Protein AF-A0A2T4Z3Z9-F1 (afdb_monomer)

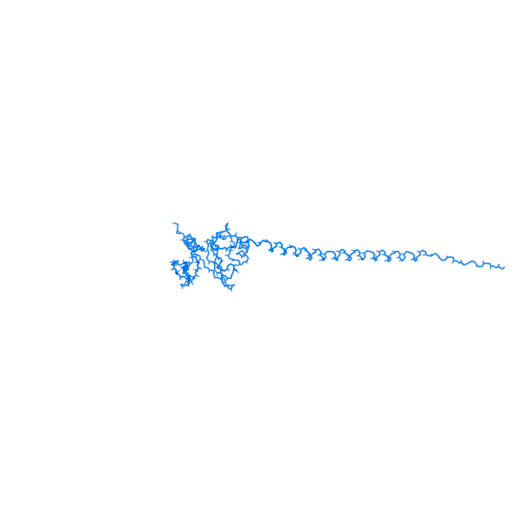Nearest PDB structures (foldseek):
  3q9d-assembly1_B  TM=6.546E-01  e=1.584E-01  Chlamydia pneumoniae
  3q9d-assembly1_A  TM=6.365E-01  e=1.869E-01  Chlamydia pneumoniae
  4tkn-assembly3_C  TM=4.791E-01  e=3.989E-02  Homo sapiens
  7nky-assembly1_O  TM=6.084E-01  e=1.869E-01  Saccharomyces cerevisiae
  8h5z-assembly2_A  TM=6.771E-01  e=9.777E-01  Escherichia coli K-12

Sequence (184 aa):
MENNMPKERSALPWLIGCGGFVLLLCVVSVVLFVMYFSVITDSFSQSFQDFDAMVDEDWGGDWGVLAPNEMSDDALAFVEDEGLVQDGETLLAYYDKYEDRSEVAVLTEQALRYQRQGRITDVPLEKVNKIKHHEREDWGEIVDVILIQYDGGQQMKVEILESEGGVTFHKMLTDAWKEAKGQK

pLDDT: mean 84.17, std 16.47, range [42.06, 98.62]

Structure (mmCIF, N/CA/C/O backbone):
data_AF-A0A2T4Z3Z9-F1
#
_entry.id   AF-A0A2T4Z3Z9-F1
#
loop_
_atom_site.group_PDB
_atom_site.id
_atom_site.type_symbol
_atom_site.label_atom_id
_atom_site.label_alt_id
_atom_site.label_comp_id
_atom_site.label_asym_id
_atom_site.label_entity_id
_atom_site.label_seq_id
_atom_site.pdbx_PDB_ins_code
_atom_site.Cartn_x
_atom_site.Cartn_y
_atom_site.Cartn_z
_atom_site.occupancy
_atom_site.B_iso_or_equiv
_atom_site.auth_seq_id
_atom_site.auth_comp_id
_atom_site.auth_asym_id
_atom_site.auth_atom_id
_atom_site.pdbx_PDB_model_num
ATOM 1 N N . MET A 1 1 ? 27.778 -64.393 -96.660 1.00 45.25 1 MET A N 1
ATOM 2 C CA . MET A 1 1 ? 28.399 -63.661 -95.538 1.00 45.25 1 MET A CA 1
ATOM 3 C C . MET A 1 1 ? 27.305 -62.823 -94.904 1.00 45.25 1 MET A C 1
ATOM 5 O O . MET A 1 1 ? 26.869 -61.859 -95.517 1.00 45.25 1 MET A O 1
ATOM 9 N N . GLU A 1 2 ? 26.767 -63.280 -93.773 1.00 42.06 2 GLU A N 1
ATOM 10 C CA . GLU A 1 2 ? 25.725 -62.577 -93.012 1.00 42.06 2 GLU A CA 1
ATOM 11 C C . GLU A 1 2 ? 26.323 -61.366 -92.289 1.00 42.06 2 GLU A C 1
ATOM 13 O O . GLU A 1 2 ? 27.296 -61.497 -91.547 1.00 42.06 2 GLU A O 1
ATOM 18 N N . ASN A 1 3 ? 25.731 -60.191 -92.504 1.00 48.44 3 ASN A N 1
ATOM 19 C CA . ASN A 1 3 ? 26.030 -58.980 -91.747 1.00 48.44 3 ASN A CA 1
ATOM 20 C C . ASN A 1 3 ? 25.173 -58.964 -90.473 1.00 48.44 3 ASN A C 1
ATOM 22 O O . ASN A 1 3 ? 23.969 -58.723 -90.529 1.00 48.44 3 ASN A O 1
ATOM 26 N N . ASN A 1 4 ? 25.809 -59.192 -89.324 1.00 56.88 4 ASN A N 1
ATOM 27 C CA . ASN A 1 4 ? 25.227 -58.960 -88.005 1.00 56.88 4 ASN A CA 1
ATOM 28 C C . ASN A 1 4 ? 25.253 -57.457 -87.690 1.00 56.88 4 ASN A C 1
ATOM 30 O O . ASN A 1 4 ? 26.310 -56.909 -87.382 1.00 56.88 4 ASN A O 1
ATOM 34 N N . MET A 1 5 ? 24.098 -56.788 -87.738 1.00 50.72 5 MET A N 1
ATOM 35 C CA . MET A 1 5 ? 23.967 -55.439 -87.178 1.00 50.72 5 MET A CA 1
ATOM 36 C C . MET A 1 5 ? 23.796 -55.496 -85.649 1.00 50.72 5 MET A C 1
ATOM 38 O O . MET A 1 5 ? 22.987 -56.289 -85.157 1.00 50.72 5 MET A O 1
ATOM 42 N N . PRO A 1 6 ? 24.508 -54.651 -84.881 1.00 56.97 6 PRO A N 1
ATOM 43 C CA . PRO A 1 6 ? 24.338 -54.564 -83.439 1.00 56.97 6 PRO A CA 1
ATOM 44 C C . PRO A 1 6 ? 23.020 -53.869 -83.075 1.00 56.97 6 PRO A C 1
ATOM 46 O O . PRO A 1 6 ? 22.656 -52.824 -83.606 1.00 56.97 6 PRO A O 1
ATOM 49 N N . LYS A 1 7 ? 22.307 -54.488 -82.134 1.00 60.84 7 LYS A N 1
ATOM 50 C CA . LYS A 1 7 ? 21.007 -54.071 -81.605 1.00 60.84 7 LYS A CA 1
ATOM 51 C C . LYS A 1 7 ? 21.174 -52.809 -80.745 1.00 60.84 7 LYS A C 1
ATOM 53 O O . LYS A 1 7 ? 21.758 -52.883 -79.664 1.00 60.84 7 LYS A O 1
ATOM 58 N N . GLU A 1 8 ? 20.662 -51.674 -81.219 1.00 59.22 8 GLU A N 1
ATOM 59 C CA . GLU A 1 8 ? 20.600 -50.408 -80.476 1.00 59.22 8 GLU A CA 1
ATOM 60 C C . GLU A 1 8 ? 19.837 -50.614 -79.155 1.00 59.22 8 GLU A C 1
ATOM 62 O O . GLU A 1 8 ? 18.663 -50.991 -79.141 1.00 59.22 8 GLU A O 1
ATOM 67 N N . ARG A 1 9 ? 20.514 -50.423 -78.018 1.00 61.66 9 ARG A N 1
ATOM 68 C CA . ARG A 1 9 ? 19.872 -50.443 -76.698 1.00 61.66 9 ARG A CA 1
ATOM 69 C C . ARG A 1 9 ? 19.344 -49.042 -76.403 1.00 61.66 9 ARG A C 1
ATOM 71 O O . ARG A 1 9 ? 20.125 -48.105 -76.278 1.00 61.66 9 ARG A O 1
ATOM 78 N N . SER A 1 10 ? 18.025 -48.909 -76.275 1.00 61.78 10 SER A N 1
ATOM 79 C CA . SER A 1 10 ? 17.357 -47.644 -75.958 1.00 61.78 10 SER A CA 1
ATOM 80 C C . SER A 1 10 ? 17.848 -47.082 -74.616 1.00 61.78 10 SER A C 1
ATOM 82 O O . SER A 1 10 ? 17.641 -47.712 -73.579 1.00 61.78 10 SER A O 1
ATOM 84 N N . ALA A 1 11 ? 18.441 -45.885 -74.624 1.00 59.66 11 ALA A N 1
ATOM 85 C CA . ALA A 1 11 ? 18.929 -45.160 -73.439 1.00 59.66 11 ALA A CA 1
ATOM 86 C C . ALA A 1 11 ? 17.810 -44.594 -72.529 1.00 59.66 11 ALA A C 1
ATOM 88 O O . ALA A 1 11 ? 18.074 -43.963 -71.506 1.00 59.66 11 ALA A O 1
ATOM 89 N N . LEU A 1 12 ? 16.547 -44.847 -72.885 1.00 53.59 12 LEU A N 1
ATOM 90 C CA . LEU A 1 12 ? 15.348 -44.327 -72.231 1.00 53.59 12 LEU A CA 1
ATOM 91 C C . LEU A 1 12 ? 15.220 -44.630 -70.716 1.00 53.59 12 LEU A C 1
ATOM 93 O O . LEU A 1 12 ? 14.811 -43.727 -69.989 1.00 53.59 12 LEU A O 1
ATOM 97 N N . PR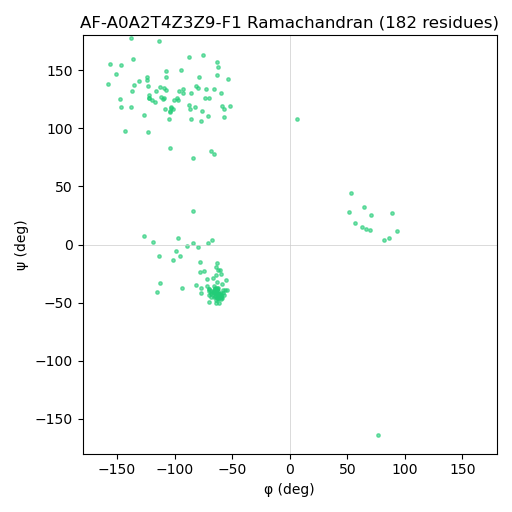O A 1 13 ? 15.586 -45.817 -70.181 1.00 58.31 13 PRO A N 1
ATOM 98 C CA . PRO A 1 13 ? 15.413 -46.089 -68.751 1.00 58.31 13 PRO A CA 1
ATOM 99 C C . PRO A 1 13 ? 16.437 -45.367 -67.856 1.00 58.31 13 PRO A C 1
ATOM 101 O O . PRO A 1 13 ? 16.148 -45.117 -66.690 1.00 58.31 13 PRO A O 1
ATOM 104 N N . TRP A 1 14 ? 17.603 -44.975 -68.385 1.00 54.75 14 TRP A N 1
ATOM 105 C CA . TRP A 1 14 ? 18.621 -44.239 -67.618 1.00 54.75 14 TRP A CA 1
ATOM 106 C C . TRP A 1 14 ? 18.266 -42.756 -67.443 1.00 54.75 14 TRP A C 1
ATOM 108 O O . TRP A 1 14 ? 18.458 -42.199 -66.364 1.00 54.75 14 TRP A O 1
ATOM 118 N N . LEU A 1 15 ? 17.677 -42.129 -68.467 1.00 57.19 15 LEU A N 1
ATOM 119 C CA . LEU A 1 15 ? 17.238 -40.729 -68.405 1.00 57.19 15 LEU A CA 1
ATOM 120 C C . LEU A 1 15 ? 16.089 -40.517 -67.406 1.00 57.19 15 LEU A C 1
ATOM 122 O O . LEU A 1 15 ? 16.067 -39.507 -66.706 1.00 57.19 15 LEU A O 1
ATOM 126 N N . ILE A 1 16 ? 15.176 -41.487 -67.286 1.00 60.59 16 ILE A N 1
ATOM 127 C CA . ILE A 1 16 ? 14.061 -41.436 -66.325 1.00 60.59 16 ILE A CA 1
ATOM 128 C C . ILE A 1 16 ? 14.575 -41.583 -64.882 1.00 60.59 16 ILE A C 1
ATOM 130 O O . ILE A 1 16 ? 14.131 -40.854 -63.995 1.00 60.59 16 ILE A O 1
ATOM 134 N N . GLY A 1 17 ? 15.557 -42.464 -64.649 1.00 61.25 17 GLY A N 1
ATOM 135 C CA . GLY A 1 17 ? 16.184 -42.636 -63.334 1.00 61.25 17 GLY A CA 1
ATOM 136 C C . GLY A 1 17 ? 16.956 -41.396 -62.867 1.00 61.25 17 GLY A C 1
ATOM 137 O O . GLY A 1 17 ? 16.789 -40.957 -61.729 1.00 61.25 17 GLY A O 1
ATOM 138 N N . CYS A 1 18 ? 17.744 -40.780 -63.754 1.00 64.00 18 CYS A N 1
ATOM 139 C CA . CYS A 1 18 ? 18.470 -39.547 -63.435 1.00 64.00 18 CYS A CA 1
ATOM 140 C C . CYS A 1 18 ? 17.532 -38.346 -63.237 1.00 64.00 18 CYS A C 1
ATOM 142 O O . CYS A 1 18 ? 17.740 -37.565 -62.311 1.00 64.00 18 CYS A O 1
ATOM 144 N N . GLY A 1 19 ? 16.480 -38.216 -64.054 1.00 67.75 19 GLY A N 1
ATOM 145 C CA . GLY A 1 19 ? 15.498 -37.135 -63.918 1.00 67.75 19 GLY A CA 1
ATOM 146 C C . GLY A 1 19 ? 14.728 -37.190 -62.596 1.00 67.75 19 GLY A C 1
ATOM 147 O O . GLY A 1 19 ? 14.570 -36.165 -61.934 1.00 67.75 19 GLY A O 1
ATOM 148 N N . GLY A 1 20 ? 14.318 -38.389 -62.166 1.00 72.19 20 GLY A N 1
ATOM 149 C CA . GLY A 1 20 ? 13.643 -38.579 -60.878 1.00 72.19 20 GLY A CA 1
ATOM 150 C C . GLY A 1 20 ? 14.530 -38.241 -59.676 1.00 72.19 20 GLY A C 1
ATOM 151 O O . GLY A 1 20 ? 14.066 -37.617 -58.724 1.00 72.19 20 GLY A O 1
ATOM 152 N N . PHE A 1 21 ? 15.819 -38.588 -59.735 1.00 74.00 21 PHE A N 1
ATOM 153 C CA . PHE A 1 21 ? 16.766 -38.308 -58.653 1.00 74.00 21 PHE A CA 1
ATOM 154 C C . PHE A 1 21 ? 17.061 -36.808 -58.494 1.00 74.00 21 PHE A C 1
ATOM 156 O O . PHE A 1 21 ? 17.079 -36.299 -57.375 1.00 74.00 21 PHE A O 1
ATOM 163 N N . VAL A 1 22 ? 17.228 -36.078 -59.601 1.00 78.00 22 VAL A N 1
ATOM 164 C CA . VAL A 1 22 ? 17.438 -34.619 -59.566 1.00 78.00 22 VAL A CA 1
ATOM 165 C C . VAL A 1 22 ? 16.208 -33.903 -59.008 1.00 78.00 22 VAL A C 1
ATOM 167 O O . VAL A 1 22 ? 16.341 -33.014 -58.169 1.00 78.00 22 VAL A O 1
ATOM 170 N N . LEU A 1 23 ? 15.007 -34.325 -59.410 1.00 77.12 23 LEU A N 1
ATOM 171 C CA . LEU A 1 23 ? 13.764 -33.725 -58.929 1.00 77.12 23 LEU A CA 1
ATOM 172 C C . LEU A 1 23 ? 13.562 -33.964 -57.424 1.00 77.12 23 LEU A C 1
ATOM 174 O O . LEU A 1 23 ? 13.167 -33.045 -56.707 1.00 77.12 23 LEU A O 1
ATOM 178 N N . LEU A 1 24 ? 13.915 -35.154 -56.926 1.00 79.56 24 LEU A N 1
ATOM 179 C CA . LEU A 1 24 ? 13.894 -35.464 -55.495 1.00 79.56 24 LEU A CA 1
ATOM 180 C C . LEU A 1 24 ? 14.851 -34.558 -54.701 1.00 79.56 24 LEU A C 1
ATOM 182 O O . LEU A 1 24 ? 14.465 -34.019 -53.666 1.00 79.56 24 LEU A O 1
ATOM 186 N N . LEU A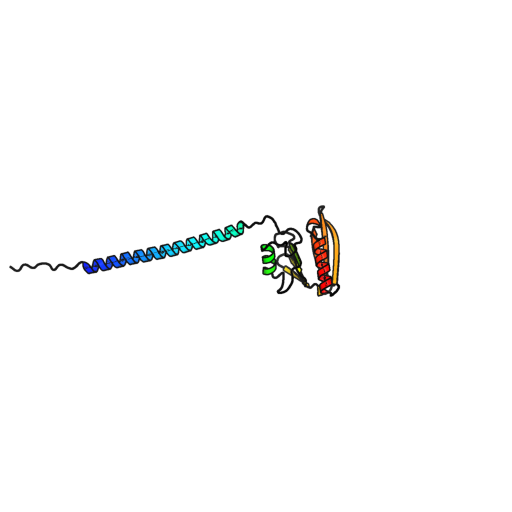 1 25 ? 16.073 -34.340 -55.198 1.00 81.19 25 LEU A N 1
ATOM 187 C CA . LEU A 1 25 ? 17.047 -33.456 -54.548 1.00 81.19 25 LEU A CA 1
ATOM 188 C C . LEU A 1 25 ? 16.577 -31.996 -54.506 1.00 81.19 25 LEU A C 1
ATOM 190 O O . LEU A 1 25 ? 16.746 -31.334 -53.482 1.00 81.19 25 LEU A O 1
ATOM 194 N N . CYS A 1 26 ? 15.939 -31.503 -55.572 1.00 81.44 26 CYS A N 1
ATOM 195 C CA . CYS A 1 26 ? 15.354 -30.162 -55.581 1.00 81.44 26 CYS A CA 1
ATOM 196 C C . CYS A 1 26 ? 14.245 -30.015 -54.531 1.00 81.44 26 CYS A C 1
ATOM 198 O O . CYS A 1 26 ? 14.232 -29.029 -53.798 1.00 81.44 26 CYS A O 1
ATOM 200 N N . VAL A 1 27 ? 13.350 -31.002 -54.413 1.00 84.88 27 VAL A N 1
ATOM 201 C CA . VAL A 1 27 ? 12.269 -30.975 -53.413 1.00 84.88 27 VAL A CA 1
ATOM 202 C C . VAL A 1 27 ? 12.837 -30.980 -51.994 1.00 84.88 27 VAL A C 1
ATOM 204 O O . VAL A 1 27 ? 12.435 -30.154 -51.178 1.00 84.88 27 VAL A O 1
ATOM 207 N N . VAL A 1 28 ? 13.817 -31.842 -51.706 1.00 87.00 28 VAL A N 1
ATOM 208 C CA . VAL A 1 28 ? 14.469 -31.888 -50.386 1.00 87.00 28 VAL A CA 1
ATOM 209 C C . VAL A 1 28 ? 15.153 -30.558 -50.062 1.00 87.00 28 VAL A C 1
ATOM 211 O O . VAL A 1 28 ? 15.005 -30.053 -48.953 1.00 87.00 28 VAL A O 1
ATOM 214 N N . SER A 1 29 ? 15.843 -29.946 -51.029 1.00 82.19 29 SER A N 1
ATOM 215 C CA . SER A 1 29 ? 16.496 -28.648 -50.829 1.00 82.19 29 SER A CA 1
ATOM 216 C C . SER A 1 29 ? 15.500 -27.527 -50.523 1.00 82.19 29 SER A C 1
ATOM 218 O O . SER A 1 29 ? 15.790 -26.683 -49.679 1.00 82.19 29 SER A O 1
ATOM 220 N N . VAL A 1 30 ? 14.338 -27.505 -51.183 1.00 83.44 30 VAL A N 1
ATOM 221 C CA . VAL A 1 30 ? 13.291 -26.504 -50.920 1.00 83.44 30 VAL A CA 1
ATOM 222 C C . VAL A 1 30 ? 12.682 -26.714 -49.536 1.00 83.44 30 VAL A C 1
ATOM 224 O O . VAL A 1 30 ? 12.511 -25.748 -48.800 1.00 83.44 30 VAL A O 1
ATOM 227 N N . VAL A 1 31 ? 12.411 -27.962 -49.143 1.00 82.69 31 VAL A N 1
ATOM 228 C CA . VAL A 1 31 ? 11.876 -28.276 -47.808 1.00 82.69 31 VAL A CA 1
ATOM 229 C C . VAL A 1 31 ? 12.854 -27.856 -46.711 1.00 82.69 31 VAL A C 1
ATOM 231 O O . VAL A 1 31 ? 12.447 -27.206 -45.751 1.00 82.69 31 VAL A O 1
ATOM 234 N N . LEU A 1 32 ? 14.146 -28.159 -46.870 1.00 79.19 32 LEU A N 1
ATOM 235 C CA . LEU A 1 32 ? 15.178 -27.737 -45.921 1.00 79.19 32 LEU A CA 1
ATOM 236 C C . LEU A 1 32 ? 15.312 -26.214 -45.857 1.00 79.19 32 LEU A C 1
ATOM 238 O O . LEU A 1 32 ? 15.477 -25.668 -44.770 1.00 79.19 32 LEU A O 1
ATOM 242 N N . PHE A 1 33 ? 15.202 -25.525 -46.995 1.00 79.31 33 PHE A N 1
ATOM 243 C CA . PHE A 1 33 ? 15.227 -24.066 -47.037 1.00 79.31 33 PHE A CA 1
ATOM 244 C C . PHE A 1 33 ? 14.027 -23.453 -46.306 1.00 79.31 33 PHE A C 1
ATOM 246 O O . PHE A 1 33 ? 14.216 -22.539 -45.513 1.00 79.31 33 PHE A O 1
ATOM 253 N N . VAL A 1 34 ? 12.815 -23.983 -46.508 1.00 77.25 34 VAL A N 1
ATOM 254 C CA . VAL A 1 34 ? 11.608 -23.524 -45.800 1.00 77.25 34 VAL A CA 1
ATOM 255 C C . VAL A 1 34 ? 11.738 -23.755 -44.295 1.00 77.25 34 VAL A C 1
ATOM 257 O O . VAL A 1 34 ? 11.497 -22.831 -43.528 1.00 77.25 34 VAL A O 1
ATOM 260 N N . MET A 1 35 ? 12.187 -24.940 -43.864 1.00 75.25 35 MET A N 1
ATOM 261 C CA . MET A 1 35 ? 12.397 -25.227 -42.439 1.00 75.25 35 MET A CA 1
ATOM 262 C C . MET A 1 35 ? 13.459 -24.315 -41.814 1.00 75.25 35 MET A C 1
ATOM 264 O O . MET A 1 35 ? 13.259 -23.801 -40.719 1.00 75.25 35 MET A O 1
ATOM 268 N N . TYR A 1 36 ? 14.573 -24.083 -42.513 1.00 75.44 36 TYR A N 1
ATOM 269 C CA . TYR A 1 36 ? 15.624 -23.177 -42.051 1.00 75.44 36 TYR A CA 1
ATOM 270 C C . TYR A 1 36 ? 15.124 -21.731 -41.946 1.00 75.44 36 TYR A C 1
ATOM 272 O O . TYR A 1 36 ? 15.420 -21.046 -40.969 1.00 75.44 36 TYR A O 1
ATOM 280 N N . PHE A 1 37 ? 14.327 -21.283 -42.919 1.00 69.12 37 PHE A N 1
ATOM 281 C CA . PHE A 1 37 ? 13.749 -19.945 -42.908 1.00 69.12 37 PHE A CA 1
ATOM 2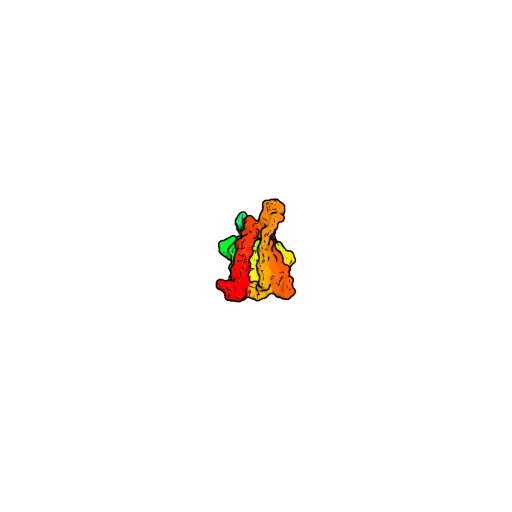82 C C . PHE A 1 37 ? 12.747 -19.773 -41.760 1.00 69.12 37 PHE A C 1
ATOM 284 O O . PHE A 1 37 ? 12.811 -18.756 -41.080 1.00 69.12 37 PHE A O 1
ATOM 291 N N . SER A 1 38 ? 11.907 -20.778 -41.478 1.00 65.44 38 SER A N 1
ATOM 292 C CA . SER A 1 38 ? 10.998 -20.768 -40.321 1.00 65.44 38 SER A CA 1
ATOM 293 C C . SER A 1 38 ? 11.743 -20.644 -38.988 1.00 65.44 38 SER A C 1
ATOM 295 O O . SER A 1 38 ? 11.391 -19.808 -38.167 1.00 65.44 38 SER A O 1
ATOM 297 N N . VAL A 1 39 ? 12.833 -21.395 -38.791 1.00 68.38 39 VAL A N 1
ATOM 298 C CA . VAL A 1 39 ? 13.632 -21.314 -37.551 1.00 68.38 39 VAL A CA 1
ATOM 299 C C . VAL A 1 39 ? 14.251 -19.923 -37.356 1.00 68.38 39 VAL A C 1
ATOM 301 O O . VAL A 1 39 ? 14.309 -19.416 -36.234 1.00 68.38 39 VAL A O 1
ATOM 304 N N . ILE A 1 40 ? 14.699 -19.281 -38.441 1.00 65.69 40 ILE A N 1
ATOM 305 C CA . ILE A 1 40 ? 15.241 -17.916 -38.383 1.00 65.69 40 ILE A CA 1
ATOM 306 C C . ILE A 1 40 ? 14.138 -16.898 -38.096 1.00 65.69 40 ILE A C 1
ATOM 308 O O . ILE A 1 40 ? 14.353 -16.006 -37.278 1.00 65.69 40 ILE A O 1
ATOM 312 N N . THR A 1 41 ? 12.973 -17.012 -38.741 1.00 62.62 41 THR A N 1
ATOM 313 C CA . THR A 1 41 ? 11.862 -16.082 -38.496 1.00 62.62 41 THR A CA 1
ATOM 314 C C . THR A 1 41 ? 11.333 -16.198 -37.076 1.00 62.62 41 THR A C 1
ATOM 316 O O . THR A 1 41 ? 11.046 -15.171 -36.470 1.00 62.62 41 THR A O 1
ATOM 319 N N . ASP A 1 42 ? 11.286 -17.409 -36.517 1.00 59.25 42 ASP A N 1
ATOM 320 C CA . ASP A 1 42 ? 10.847 -17.626 -35.138 1.00 59.25 42 ASP A CA 1
ATOM 321 C C . ASP A 1 42 ? 11.833 -16.977 -34.152 1.00 59.25 42 ASP A C 1
ATOM 323 O O . ASP A 1 42 ? 11.423 -16.212 -33.280 1.00 59.25 42 ASP A O 1
ATOM 327 N N . SER A 1 43 ? 13.141 -17.170 -34.367 1.00 59.88 43 SER A N 1
ATOM 328 C CA . SER A 1 43 ? 14.195 -16.559 -33.537 1.00 59.88 43 SER A CA 1
ATOM 329 C C . SER A 1 43 ? 14.198 -15.027 -33.626 1.00 59.88 43 SER A C 1
ATOM 331 O O . SER A 1 43 ? 14.386 -14.345 -32.624 1.00 59.88 43 SER A O 1
ATOM 333 N N . PHE A 1 44 ? 13.968 -14.472 -34.819 1.00 56.72 44 PHE A N 1
ATOM 334 C CA . PHE A 1 44 ? 13.909 -13.025 -35.032 1.00 56.72 44 PHE A CA 1
ATOM 335 C C . PHE A 1 44 ? 12.632 -12.414 -34.440 1.00 56.72 44 PHE A C 1
ATOM 337 O O . PHE A 1 44 ? 12.680 -11.315 -33.900 1.00 56.72 44 PHE A O 1
ATOM 344 N N . SER A 1 45 ? 11.506 -13.133 -34.496 1.00 57.94 45 SER A N 1
ATOM 345 C CA . SER A 1 45 ? 10.244 -12.684 -33.899 1.00 57.94 45 SER A CA 1
ATOM 346 C C . SER A 1 45 ? 10.318 -12.597 -32.373 1.00 57.94 45 SER A C 1
ATOM 348 O O . SER A 1 45 ? 9.882 -11.593 -31.819 1.00 57.94 45 SER A O 1
ATOM 350 N N . GLN A 1 46 ? 10.956 -13.569 -31.708 1.00 59.06 46 GLN A N 1
ATOM 351 C CA . GLN A 1 46 ? 11.204 -13.512 -30.263 1.00 59.06 46 GLN A CA 1
ATOM 352 C C . GLN A 1 46 ? 12.093 -12.324 -29.886 1.00 59.06 46 GLN A C 1
ATOM 354 O O . GLN A 1 46 ? 11.749 -11.571 -28.988 1.00 59.06 46 GLN A O 1
ATOM 359 N N . SER A 1 47 ? 13.174 -12.073 -30.634 1.00 57.28 47 SER A N 1
ATOM 360 C CA . SER A 1 47 ? 14.044 -10.915 -30.371 1.00 57.28 47 SER A CA 1
ATOM 361 C C . SER A 1 47 ? 13.348 -9.561 -30.558 1.00 57.28 47 SER A C 1
ATOM 363 O O . SER A 1 47 ? 13.772 -8.581 -29.956 1.00 57.28 47 SER A O 1
ATOM 365 N N . PHE A 1 48 ? 12.307 -9.483 -31.394 1.00 58.38 48 PHE A N 1
ATOM 366 C CA . PHE A 1 48 ? 11.497 -8.270 -31.548 1.00 58.38 48 PHE A CA 1
ATOM 367 C C . PHE A 1 48 ? 10.440 -8.122 -30.451 1.00 58.38 48 PHE A C 1
ATOM 369 O O . PHE A 1 48 ? 10.198 -7.003 -30.019 1.00 58.38 48 PHE A O 1
ATOM 376 N N . GLN A 1 49 ? 9.857 -9.223 -29.968 1.00 59.06 49 GLN A N 1
ATOM 377 C CA . GLN A 1 49 ? 8.967 -9.199 -28.801 1.00 59.06 49 GLN A CA 1
ATOM 378 C C . GLN A 1 49 ? 9.721 -8.791 -27.529 1.00 59.06 49 GLN A C 1
ATOM 380 O O . GLN A 1 49 ? 9.233 -7.953 -26.780 1.00 59.06 49 GLN A O 1
ATOM 385 N N . ASP A 1 50 ? 10.941 -9.300 -27.341 1.00 57.78 50 ASP A N 1
ATOM 386 C CA . ASP A 1 50 ? 11.813 -8.903 -26.229 1.00 57.78 50 ASP A CA 1
ATOM 387 C C . ASP A 1 50 ? 12.279 -7.439 -26.351 1.00 57.78 50 ASP A C 1
ATOM 389 O O . ASP A 1 50 ? 12.536 -6.788 -25.343 1.00 57.78 50 ASP A O 1
ATOM 393 N N . PHE A 1 51 ? 12.392 -6.906 -27.576 1.00 56.50 51 PHE A N 1
ATOM 394 C CA . PHE A 1 51 ? 12.752 -5.505 -27.812 1.00 56.50 51 PHE A CA 1
ATOM 395 C C . PHE A 1 51 ? 11.581 -4.548 -27.559 1.00 56.50 51 PHE A C 1
ATOM 397 O O . PHE A 1 51 ? 11.801 -3.517 -26.936 1.00 56.50 51 PHE A O 1
ATOM 404 N N . ASP A 1 52 ? 10.355 -4.883 -27.979 1.00 52.38 52 ASP A N 1
ATOM 405 C CA . ASP A 1 52 ? 9.161 -4.079 -27.653 1.00 52.38 52 ASP A CA 1
ATOM 406 C C . ASP A 1 52 ? 8.924 -4.041 -26.132 1.00 52.38 52 ASP A C 1
ATOM 408 O O . ASP A 1 52 ? 8.698 -2.967 -25.584 1.00 52.38 52 ASP A O 1
ATOM 412 N N . ALA A 1 53 ? 9.119 -5.163 -25.426 1.00 55.88 53 ALA A N 1
ATOM 413 C CA . ALA A 1 53 ? 9.061 -5.208 -23.959 1.00 55.88 53 ALA A CA 1
ATOM 414 C C . ALA A 1 53 ? 10.160 -4.378 -23.262 1.00 55.88 53 ALA A C 1
ATOM 416 O O . ALA A 1 53 ? 10.041 -4.054 -22.086 1.00 55.88 53 ALA A O 1
ATOM 417 N N . MET A 1 54 ? 11.242 -4.039 -23.970 1.00 54.53 54 MET A N 1
ATOM 418 C CA . MET A 1 54 ? 12.356 -3.239 -23.448 1.00 54.53 54 MET A CA 1
ATOM 419 C C . MET A 1 54 ? 12.214 -1.741 -23.777 1.00 54.53 54 MET A C 1
ATOM 421 O O . MET A 1 54 ? 12.990 -0.929 -23.279 1.00 54.53 54 MET A O 1
ATOM 425 N N . VAL A 1 55 ? 11.262 -1.363 -24.640 1.00 54.06 55 VAL A N 1
ATOM 426 C CA . VAL A 1 55 ? 11.027 0.028 -25.071 1.00 54.06 55 VAL A CA 1
ATOM 427 C C . VAL A 1 55 ? 9.828 0.668 -24.353 1.00 54.06 55 VAL A C 1
ATOM 429 O O . VAL A 1 55 ? 9.738 1.894 -24.335 1.00 54.06 55 VAL A O 1
ATOM 432 N N . ASP A 1 56 ? 8.999 -0.123 -23.668 1.00 49.78 56 ASP A N 1
ATOM 433 C CA . ASP A 1 56 ? 7.949 0.338 -22.742 1.00 49.78 56 ASP A CA 1
ATOM 434 C C . ASP A 1 56 ? 8.478 0.630 -21.318 1.00 49.78 56 ASP A C 1
ATOM 436 O O . ASP A 1 56 ? 7.738 0.556 -20.342 1.00 49.78 56 ASP A O 1
ATOM 440 N N . GLU A 1 57 ? 9.754 1.014 -21.166 1.00 53.12 57 GLU A N 1
ATOM 441 C CA . GLU A 1 57 ? 10.207 1.700 -19.944 1.00 53.12 57 GLU A CA 1
ATOM 442 C C . GLU A 1 57 ? 9.561 3.096 -19.911 1.00 53.12 57 GLU A C 1
ATOM 444 O O . GLU A 1 57 ? 10.147 4.114 -20.301 1.00 53.12 57 GLU A O 1
ATOM 449 N N . ASP A 1 58 ? 8.299 3.126 -19.482 1.00 52.16 58 ASP A N 1
ATOM 450 C CA . ASP A 1 58 ? 7.633 4.318 -18.999 1.00 52.16 58 ASP A CA 1
ATOM 451 C C . ASP A 1 58 ? 8.472 4.847 -17.832 1.00 52.16 58 ASP A C 1
ATOM 453 O O . ASP A 1 58 ? 8.569 4.248 -16.764 1.00 52.16 58 ASP A O 1
ATOM 457 N N . TRP A 1 59 ? 9.146 5.976 -18.044 1.00 45.66 59 TRP A N 1
ATOM 458 C CA . TRP A 1 59 ? 9.939 6.644 -17.006 1.00 45.66 59 TRP A CA 1
ATOM 459 C C . TRP A 1 59 ? 9.054 7.219 -15.880 1.00 45.66 59 TRP A C 1
ATOM 461 O O . TRP A 1 59 ? 9.561 7.904 -14.989 1.00 45.66 59 TRP A O 1
ATOM 471 N N . GLY A 1 60 ? 7.739 6.979 -15.923 1.00 48.91 60 GLY A N 1
ATOM 472 C CA . GLY A 1 60 ? 6.814 7.132 -14.810 1.00 48.91 60 GLY A CA 1
ATOM 473 C C . GLY A 1 60 ? 6.812 5.885 -13.933 1.00 48.91 60 GLY A C 1
ATOM 474 O O . GLY A 1 60 ? 5.872 5.104 -13.984 1.00 48.91 60 GLY A O 1
ATOM 475 N N . GLY A 1 61 ? 7.863 5.702 -13.130 1.00 62.09 61 GLY A N 1
ATOM 476 C CA . GLY A 1 61 ? 7.846 4.684 -12.080 1.00 62.09 61 GLY A CA 1
ATOM 477 C C . GLY A 1 61 ? 6.622 4.867 -11.179 1.00 62.09 61 GLY A C 1
ATOM 478 O O . GLY A 1 61 ? 6.224 6.002 -10.895 1.00 62.09 61 GLY A O 1
ATOM 479 N N . ASP A 1 62 ? 6.031 3.754 -10.748 1.00 75.31 62 ASP A N 1
ATOM 480 C CA . ASP A 1 62 ? 4.925 3.717 -9.791 1.00 75.31 62 ASP A CA 1
ATOM 481 C C . ASP A 1 62 ? 5.411 4.219 -8.418 1.00 75.31 62 ASP A C 1
ATOM 483 O O . ASP A 1 62 ? 5.714 3.437 -7.517 1.00 75.31 62 ASP A O 1
ATOM 487 N N . TRP A 1 63 ? 5.545 5.540 -8.276 1.00 82.38 63 TRP A N 1
ATOM 488 C CA . TRP A 1 63 ? 6.096 6.169 -7.080 1.00 82.38 63 TRP A CA 1
ATOM 489 C C . TRP A 1 63 ? 5.003 6.633 -6.120 1.00 82.38 63 TRP A C 1
ATOM 491 O O . TRP A 1 63 ? 4.062 7.340 -6.492 1.00 82.38 63 TRP A O 1
ATOM 501 N N . GLY A 1 64 ? 5.183 6.287 -4.847 1.00 93.19 64 GLY A N 1
ATOM 502 C CA . GLY A 1 64 ? 4.266 6.637 -3.774 1.00 93.19 64 GLY A CA 1
ATOM 503 C C . GLY A 1 64 ? 3.000 5.783 -3.747 1.00 93.19 64 GLY A C 1
ATOM 504 O O . GLY A 1 64 ? 2.934 4.674 -4.275 1.00 93.19 64 GLY A O 1
ATOM 505 N N . VAL A 1 65 ? 2.001 6.270 -3.020 1.00 97.12 65 VAL A N 1
ATOM 506 C CA . VAL A 1 65 ? 0.715 5.594 -2.839 1.00 97.12 65 VAL A CA 1
ATOM 507 C C . VAL A 1 65 ? -0.181 5.882 -4.038 1.00 97.12 65 VAL A C 1
ATOM 509 O O . VAL A 1 65 ? -0.573 7.028 -4.249 1.00 97.12 65 VAL A O 1
ATOM 512 N N . LEU A 1 66 ? -0.557 4.830 -4.762 1.00 96.88 66 LEU A N 1
ATOM 513 C CA . LEU A 1 66 ? -1.326 4.904 -6.001 1.00 96.88 66 LEU A CA 1
ATOM 514 C C . LEU A 1 66 ? -2.718 4.301 -5.827 1.00 96.88 66 LEU A C 1
ATOM 516 O O . LEU A 1 66 ? -2.882 3.214 -5.266 1.00 96.88 66 LEU A O 1
ATOM 520 N N . ALA A 1 67 ? -3.733 4.994 -6.336 1.00 95.75 67 ALA A N 1
ATOM 521 C CA . ALA A 1 67 ? -5.048 4.415 -6.579 1.00 95.75 67 ALA A CA 1
ATOM 522 C C . ALA A 1 67 ? -5.022 3.517 -7.837 1.00 95.75 67 ALA A C 1
ATOM 524 O O . ALA A 1 67 ? -4.141 3.669 -8.682 1.00 95.75 67 ALA A O 1
ATOM 525 N N . PRO A 1 68 ? -6.015 2.629 -8.047 1.00 93.62 68 PRO A N 1
ATOM 526 C CA . PRO A 1 68 ? -6.033 1.735 -9.212 1.00 93.62 68 PRO A CA 1
ATOM 527 C C . PRO A 1 68 ? -5.930 2.444 -10.569 1.00 93.62 68 PRO A C 1
ATOM 529 O O . PRO A 1 68 ? -5.417 1.881 -11.523 1.00 93.62 68 PRO A O 1
ATOM 532 N N . ASN A 1 69 ? -6.432 3.677 -10.674 1.00 94.00 69 ASN A N 1
ATOM 533 C CA . ASN A 1 69 ? -6.371 4.477 -11.901 1.00 94.00 69 ASN A CA 1
ATOM 534 C C . ASN A 1 69 ? -5.048 5.247 -12.081 1.00 94.00 69 ASN A C 1
ATOM 536 O O . ASN A 1 69 ? -4.948 6.044 -13.013 1.00 94.00 69 ASN A O 1
ATOM 540 N N . GLU A 1 70 ? -4.112 5.100 -11.146 1.00 93.50 70 GLU A N 1
ATOM 541 C CA . GLU A 1 70 ? -2.786 5.729 -11.141 1.00 93.50 70 GLU A CA 1
ATOM 542 C C . GLU A 1 70 ? -1.664 4.692 -11.284 1.00 93.50 70 GLU A C 1
ATOM 544 O O . GLU A 1 70 ? -0.521 5.080 -11.480 1.00 93.50 70 GLU A O 1
ATOM 549 N N . MET A 1 71 ? -1.987 3.399 -11.189 1.00 92.94 71 MET A N 1
ATOM 550 C CA . MET A 1 71 ? -1.034 2.305 -11.355 1.00 92.94 71 MET A CA 1
ATOM 551 C C . MET A 1 71 ? -0.744 2.038 -12.829 1.00 92.94 71 MET A C 1
ATOM 553 O O . MET A 1 71 ? -1.657 2.079 -13.660 1.00 92.94 71 MET A O 1
ATOM 557 N N . SER A 1 72 ? 0.505 1.688 -13.127 1.00 92.00 72 SER A N 1
ATOM 558 C CA . SER A 1 72 ? 0.882 1.102 -14.412 1.00 92.00 72 SER A CA 1
ATOM 559 C C . SER A 1 72 ? 0.203 -0.256 -14.651 1.00 92.00 72 SER A C 1
ATOM 561 O O . SER A 1 72 ? -0.171 -0.971 -13.711 1.00 92.00 72 SER A O 1
ATOM 563 N N . ASP A 1 73 ? 0.090 -0.647 -15.924 1.00 91.06 73 ASP A N 1
ATOM 564 C CA . ASP A 1 73 ? -0.400 -1.977 -16.309 1.00 91.06 73 ASP A CA 1
ATOM 565 C C . ASP A 1 73 ? 0.480 -3.090 -15.706 1.00 91.06 73 ASP A C 1
ATOM 567 O O . ASP A 1 73 ? -0.028 -4.129 -15.281 1.00 91.06 73 ASP A O 1
ATOM 571 N N . ASP A 1 74 ? 1.788 -2.847 -15.580 1.00 91.06 74 ASP A N 1
ATOM 572 C CA . ASP A 1 74 ? 2.744 -3.789 -15.001 1.00 91.06 74 ASP A CA 1
ATOM 573 C C . ASP A 1 74 ? 2.564 -3.971 -13.486 1.00 91.06 74 ASP A C 1
ATOM 575 O O . ASP A 1 74 ? 2.720 -5.084 -12.971 1.00 91.06 74 ASP A O 1
ATOM 579 N N . ALA A 1 75 ? 2.246 -2.904 -12.746 1.00 92.50 75 ALA A N 1
ATOM 580 C CA . ALA A 1 75 ? 1.930 -3.009 -11.322 1.00 92.50 75 ALA A CA 1
ATOM 581 C C . ALA A 1 75 ? 0.587 -3.703 -11.091 1.00 92.50 75 ALA A C 1
ATOM 583 O O . ALA A 1 75 ? 0.474 -4.509 -10.163 1.00 92.50 75 ALA A O 1
ATOM 584 N N . LEU A 1 76 ? -0.412 -3.437 -11.937 1.00 92.25 76 LEU A N 1
ATOM 585 C CA . LEU A 1 76 ? -1.687 -4.154 -11.898 1.00 92.25 76 LEU A CA 1
ATOM 586 C C . LEU A 1 76 ? -1.479 -5.650 -12.156 1.00 92.25 76 LEU A C 1
ATOM 588 O O . LEU A 1 76 ? -1.901 -6.464 -11.334 1.00 92.25 76 LEU A O 1
ATOM 592 N N . ALA A 1 77 ? -0.752 -6.007 -13.219 1.00 91.75 77 ALA A N 1
ATOM 593 C CA . ALA A 1 77 ? -0.424 -7.395 -13.539 1.00 91.75 77 ALA A CA 1
ATOM 594 C C . ALA A 1 77 ? 0.318 -8.085 -12.387 1.00 91.75 77 ALA A C 1
ATOM 596 O O . ALA A 1 77 ? -0.036 -9.193 -11.997 1.00 91.75 77 ALA A O 1
ATOM 597 N N . PHE A 1 78 ? 1.289 -7.409 -11.768 1.00 93.19 78 PHE A N 1
ATOM 598 C CA . PHE A 1 78 ? 1.987 -7.936 -10.596 1.00 93.19 78 PHE A CA 1
ATOM 599 C C . PHE A 1 78 ? 1.049 -8.212 -9.410 1.00 93.19 78 PHE A C 1
ATOM 601 O O . PHE A 1 78 ? 1.151 -9.258 -8.768 1.00 93.19 78 PHE A O 1
ATOM 608 N N . VAL A 1 79 ? 0.143 -7.280 -9.097 1.00 93.69 79 VAL A N 1
ATOM 609 C CA . VAL A 1 79 ? -0.815 -7.434 -7.992 1.00 93.69 79 VAL A CA 1
ATOM 610 C C . VAL A 1 79 ? -1.757 -8.617 -8.231 1.00 93.69 79 VAL A C 1
ATOM 612 O O . VAL A 1 79 ? -2.087 -9.335 -7.281 1.00 93.69 79 VAL A O 1
ATOM 615 N N . GLU A 1 80 ? -2.164 -8.836 -9.479 1.00 91.56 80 GLU A N 1
ATOM 616 C CA . GLU A 1 80 ? -2.982 -9.979 -9.888 1.00 91.56 80 GLU A CA 1
ATOM 617 C C . GLU A 1 80 ? -2.195 -11.300 -9.825 1.00 91.56 80 GLU A C 1
ATOM 619 O O . GLU A 1 80 ? -2.649 -12.253 -9.186 1.00 91.56 80 GLU A O 1
ATOM 624 N N . ASP A 1 81 ? -0.995 -11.346 -10.409 1.00 91.81 81 ASP A N 1
ATOM 625 C CA . ASP A 1 81 ? -0.160 -12.550 -10.509 1.00 91.81 81 ASP A CA 1
ATOM 626 C C . ASP A 1 81 ? 0.309 -13.069 -9.140 1.00 91.81 81 ASP A C 1
ATOM 628 O O . ASP A 1 81 ? 0.326 -14.281 -8.897 1.00 91.81 81 ASP A O 1
ATOM 632 N N . GLU A 1 82 ? 0.643 -12.168 -8.211 1.00 92.62 82 GLU A N 1
ATOM 633 C CA . GLU A 1 82 ? 1.017 -12.528 -6.835 1.00 92.62 82 GLU A CA 1
ATOM 634 C C . GLU A 1 82 ? -0.203 -12.823 -5.938 1.00 92.62 82 GLU A C 1
ATOM 636 O O . GLU A 1 82 ? -0.054 -13.180 -4.764 1.00 92.62 82 GLU A O 1
ATOM 641 N N . GLY A 1 83 ? -1.428 -12.687 -6.461 1.00 90.62 83 GLY A N 1
ATOM 642 C CA . GLY A 1 83 ? -2.663 -12.926 -5.711 1.00 90.62 83 GLY A CA 1
ATOM 643 C C . GLY A 1 83 ? -2.866 -11.942 -4.554 1.00 90.62 83 GLY A C 1
ATOM 644 O O . GLY A 1 83 ? -3.419 -12.304 -3.509 1.00 90.62 83 GLY A O 1
ATOM 645 N N . LEU A 1 84 ? -2.395 -10.701 -4.713 1.00 92.75 84 LEU A N 1
ATOM 646 C CA . LEU A 1 84 ? -2.531 -9.634 -3.717 1.00 92.75 84 LEU A CA 1
ATOM 647 C C . LEU A 1 84 ? -3.934 -9.005 -3.723 1.00 92.75 84 LEU A C 1
ATOM 649 O O . LEU A 1 84 ? -4.322 -8.359 -2.745 1.00 92.75 84 LEU A O 1
ATOM 653 N N . VAL A 1 85 ? -4.718 -9.245 -4.772 1.00 93.44 85 VAL A N 1
ATOM 654 C CA . VAL A 1 85 ? -6.154 -8.949 -4.850 1.00 93.44 85 VAL A CA 1
ATOM 655 C C . VAL A 1 85 ? -6.883 -10.253 -5.159 1.00 93.44 85 VAL A C 1
ATOM 657 O O . VAL A 1 85 ? -6.524 -10.959 -6.098 1.00 93.44 85 VAL A O 1
ATOM 660 N N . GLN A 1 86 ? -7.873 -10.610 -4.340 1.00 89.75 86 GLN A N 1
ATOM 661 C CA . GLN A 1 86 ? -8.663 -11.827 -4.551 1.00 89.75 86 GLN A CA 1
ATOM 662 C C . GLN A 1 86 ? -9.857 -11.565 -5.475 1.00 89.75 86 GLN A C 1
ATOM 664 O O . GLN A 1 86 ? -10.307 -10.429 -5.629 1.00 89.75 86 GLN A O 1
ATOM 669 N N . ASP A 1 87 ? -10.415 -12.633 -6.051 1.00 86.25 87 ASP A N 1
ATOM 670 C CA . ASP A 1 87 ? -11.589 -12.556 -6.922 1.00 86.25 87 ASP A CA 1
ATOM 671 C C . ASP A 1 87 ? -12.744 -11.782 -6.264 1.00 86.25 87 ASP A C 1
ATOM 673 O O . ASP A 1 87 ? -13.294 -12.184 -5.235 1.00 86.25 87 ASP A O 1
ATOM 677 N N . GLY A 1 88 ? -13.151 -10.683 -6.904 1.00 88.56 88 GLY A N 1
ATOM 678 C CA . GLY A 1 88 ? -14.256 -9.838 -6.451 1.00 88.56 88 GLY A CA 1
ATOM 679 C C . GLY A 1 88 ? -13.892 -8.825 -5.365 1.00 88.56 88 GLY A C 1
ATOM 680 O O . GLY A 1 88 ? -14.787 -8.121 -4.902 1.00 88.56 88 GLY A O 1
ATOM 681 N N . GLU A 1 89 ? -12.624 -8.728 -4.966 1.00 92.75 89 GLU A N 1
ATOM 682 C CA . GLU A 1 89 ? -12.144 -7.619 -4.149 1.00 92.75 89 GLU A CA 1
ATOM 683 C C . GLU A 1 89 ? -11.849 -6.388 -5.001 1.00 92.75 89 GLU A C 1
ATOM 685 O O . GLU A 1 89 ? -11.204 -6.460 -6.047 1.00 92.75 89 GLU A O 1
ATOM 690 N N . THR A 1 90 ? -12.266 -5.229 -4.506 1.00 95.62 90 THR A N 1
ATOM 691 C CA . THR A 1 90 ? -11.894 -3.947 -5.102 1.00 95.62 90 THR A CA 1
ATOM 692 C C . THR A 1 90 ? -10.567 -3.459 -4.521 1.00 95.62 90 THR A C 1
ATOM 694 O O . THR A 1 90 ? -10.463 -3.233 -3.311 1.00 95.62 90 THR A O 1
ATOM 697 N N . LEU A 1 91 ? -9.560 -3.267 -5.379 1.00 97.50 91 LEU A N 1
ATOM 698 C CA . LEU A 1 91 ? -8.306 -2.597 -5.031 1.00 97.50 91 LEU A CA 1
ATOM 699 C C . LEU A 1 91 ? -8.572 -1.122 -4.696 1.00 97.50 91 LEU A C 1
ATOM 701 O O . LEU A 1 91 ? -9.297 -0.439 -5.416 1.00 97.50 91 LEU A O 1
ATOM 705 N N . LEU A 1 92 ? -7.991 -0.631 -3.602 1.00 98.00 92 LEU A N 1
ATOM 706 C CA . LEU A 1 92 ? -8.145 0.751 -3.138 1.00 98.00 92 LEU A CA 1
ATOM 707 C C . LEU A 1 92 ? -6.833 1.529 -3.179 1.00 98.00 92 LEU A C 1
ATOM 709 O O . LEU A 1 92 ? -6.846 2.703 -3.537 1.00 98.00 92 LEU A O 1
ATOM 713 N N . ALA A 1 93 ? -5.727 0.893 -2.790 1.00 98.19 93 ALA A N 1
ATOM 714 C CA . ALA A 1 93 ? -4.411 1.511 -2.824 1.00 98.19 93 ALA A CA 1
ATOM 715 C C . ALA A 1 93 ? -3.305 0.476 -3.035 1.00 98.19 93 ALA A C 1
ATOM 717 O O . ALA A 1 93 ? -3.376 -0.643 -2.516 1.00 98.19 93 ALA A O 1
ATOM 718 N N . TYR A 1 94 ? -2.264 0.903 -3.731 1.00 97.81 94 TYR A N 1
ATOM 719 C CA . TYR A 1 94 ? -1.007 0.203 -3.932 1.00 97.81 94 TYR A CA 1
ATOM 720 C C . TYR A 1 94 ? 0.140 1.097 -3.471 1.00 97.81 94 TYR A C 1
ATOM 722 O O . TYR A 1 94 ? 0.100 2.311 -3.651 1.00 97.81 94 TYR A O 1
ATOM 730 N N . TYR A 1 95 ? 1.151 0.504 -2.851 1.00 97.50 95 TYR A N 1
ATOM 731 C CA . TYR A 1 95 ? 2.380 1.197 -2.498 1.00 97.50 95 TYR A CA 1
ATOM 732 C C . TYR A 1 95 ? 3.553 0.229 -2.586 1.00 97.50 95 TYR A C 1
ATOM 734 O O . TYR A 1 95 ? 3.594 -0.758 -1.844 1.00 97.50 95 TYR A O 1
ATOM 742 N N . ASP A 1 96 ? 4.501 0.531 -3.465 1.00 95.69 96 ASP A N 1
ATOM 743 C CA . ASP A 1 96 ? 5.791 -0.144 -3.560 1.00 95.69 96 ASP A CA 1
ATOM 744 C C . ASP A 1 96 ? 6.870 0.750 -2.959 1.00 95.69 96 ASP A C 1
ATOM 746 O O . ASP A 1 96 ? 7.161 1.831 -3.459 1.00 95.69 96 ASP A O 1
ATOM 750 N N . LYS A 1 97 ? 7.461 0.302 -1.855 1.00 93.38 97 LYS A N 1
ATOM 751 C CA . LYS A 1 97 ? 8.411 1.114 -1.093 1.00 93.38 97 LYS A CA 1
ATOM 752 C C . LYS A 1 97 ? 9.756 1.296 -1.795 1.00 93.38 97 LYS A C 1
ATOM 754 O O . LYS A 1 97 ? 10.471 2.251 -1.505 1.00 93.38 97 LYS A O 1
ATOM 759 N N . TYR A 1 98 ? 10.158 0.320 -2.601 1.00 91.44 98 TYR A N 1
ATOM 760 C CA . TYR A 1 98 ? 11.497 0.270 -3.192 1.00 91.44 98 TYR A CA 1
ATOM 761 C C . TYR A 1 98 ? 11.462 0.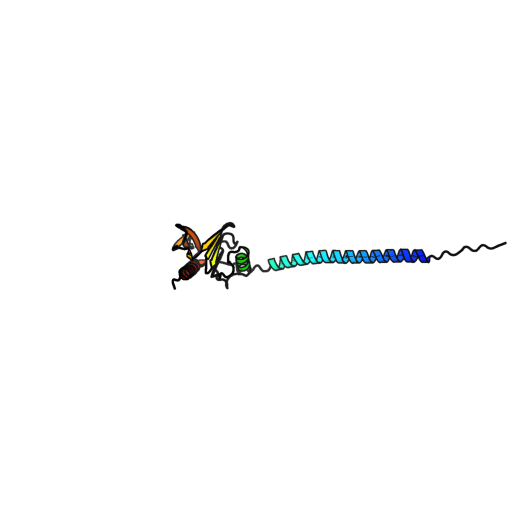314 -4.720 1.00 91.44 98 TYR A C 1
ATOM 763 O O . TYR A 1 98 ? 12.524 0.222 -5.332 1.00 91.44 98 TYR A O 1
ATOM 771 N N . GLU A 1 99 ? 10.267 0.439 -5.312 1.00 89.12 99 GLU A N 1
ATOM 772 C CA . GLU A 1 99 ? 10.028 0.422 -6.765 1.00 89.12 99 GLU A CA 1
ATOM 773 C C . GLU A 1 99 ? 10.560 -0.853 -7.452 1.00 89.12 99 GLU A C 1
ATOM 775 O O . GLU A 1 99 ? 10.772 -0.904 -8.661 1.00 89.12 99 GLU A O 1
ATOM 780 N N . ASP A 1 100 ? 10.804 -1.905 -6.670 1.00 90.38 100 ASP A N 1
ATOM 781 C CA . ASP A 1 100 ? 11.333 -3.195 -7.113 1.00 90.38 100 ASP A CA 1
ATOM 782 C C . ASP A 1 100 ? 10.445 -4.367 -6.666 1.00 90.38 100 ASP A C 1
ATOM 784 O O . ASP A 1 100 ? 10.817 -5.537 -6.810 1.00 90.38 100 ASP A O 1
ATOM 788 N N . ARG A 1 101 ? 9.274 -4.054 -6.097 1.00 91.62 101 ARG A N 1
ATOM 789 C CA . ARG A 1 101 ? 8.245 -4.983 -5.615 1.00 91.62 101 ARG A CA 1
ATOM 790 C C . ARG A 1 101 ? 8.708 -5.900 -4.479 1.00 91.62 101 ARG A C 1
ATOM 792 O O . ARG A 1 101 ? 8.041 -6.888 -4.137 1.00 91.62 101 ARG A O 1
ATOM 799 N N . SER A 1 102 ? 9.838 -5.586 -3.842 1.00 92.06 102 SER A N 1
ATOM 800 C CA . SER A 1 102 ? 10.381 -6.374 -2.729 1.00 92.06 102 SER A CA 1
ATOM 801 C C . SER A 1 102 ? 9.665 -6.117 -1.396 1.00 92.06 102 SER A C 1
ATOM 803 O O . SER A 1 102 ? 9.681 -6.992 -0.512 1.00 92.06 102 SER A O 1
ATOM 805 N N . GLU A 1 103 ? 9.020 -4.953 -1.253 1.00 95.00 103 GLU A N 1
ATOM 806 C CA . GLU A 1 103 ? 8.230 -4.542 -0.090 1.00 95.00 103 GLU A CA 1
ATOM 807 C C . GLU A 1 103 ? 7.004 -3.725 -0.535 1.00 95.00 103 GLU A C 1
ATOM 809 O O . GLU A 1 103 ? 7.098 -2.524 -0.772 1.00 95.00 103 GLU A O 1
ATOM 814 N N . VAL A 1 104 ? 5.850 -4.392 -0.628 1.00 96.50 104 VAL A N 1
ATOM 815 C CA . VAL A 1 104 ? 4.617 -3.830 -1.200 1.00 96.50 104 VAL A CA 1
ATOM 816 C C . VAL A 1 104 ? 3.480 -3.887 -0.185 1.00 96.50 104 VAL A C 1
ATOM 818 O O . VAL A 1 104 ? 3.268 -4.909 0.474 1.00 96.50 104 VAL A O 1
ATOM 821 N N . ALA A 1 105 ? 2.716 -2.803 -0.083 1.00 97.81 105 ALA A N 1
ATOM 822 C CA . ALA A 1 105 ? 1.446 -2.757 0.627 1.00 97.81 105 ALA A CA 1
ATOM 823 C C . ALA A 1 105 ? 0.288 -2.630 -0.373 1.00 97.81 105 ALA A C 1
ATOM 825 O O . ALA A 1 105 ? 0.248 -1.705 -1.178 1.00 97.81 105 ALA A O 1
ATOM 826 N N . VAL A 1 106 ? -0.676 -3.542 -0.282 1.00 98.12 106 VAL A N 1
ATOM 827 C CA . VAL A 1 106 ? -1.897 -3.553 -1.090 1.00 98.12 106 VAL A CA 1
ATOM 828 C C . VAL A 1 106 ? -3.095 -3.458 -0.160 1.00 98.12 106 VAL A C 1
ATOM 830 O O . VAL A 1 106 ? -3.254 -4.266 0.757 1.00 98.12 106 VAL A O 1
ATOM 833 N N . LEU A 1 107 ? -3.940 -2.462 -0.387 1.00 98.62 107 LEU A N 1
ATOM 834 C CA . LEU A 1 107 ? -5.180 -2.262 0.345 1.00 98.62 107 LEU A CA 1
ATOM 835 C C . LEU A 1 107 ? -6.363 -2.549 -0.571 1.00 98.62 107 LEU A C 1
ATOM 837 O O . LEU A 1 107 ? -6.509 -1.908 -1.610 1.00 98.62 107 LEU A O 1
ATOM 841 N N . THR A 1 108 ? -7.245 -3.443 -0.141 1.00 98.31 108 THR A N 1
ATOM 842 C CA . THR A 1 108 ? -8.551 -3.676 -0.763 1.00 98.31 108 THR A CA 1
ATOM 843 C C . THR A 1 108 ? -9.673 -3.260 0.183 1.00 98.31 108 THR A C 1
ATOM 845 O O . THR A 1 108 ? -9.441 -2.904 1.341 1.00 98.31 108 THR A O 1
ATOM 848 N N . GLU A 1 109 ? -10.918 -3.328 -0.285 1.00 97.12 109 GLU A N 1
ATOM 849 C CA . GLU A 1 109 ? -12.091 -3.121 0.575 1.00 97.12 109 GLU A CA 1
ATOM 850 C C . GLU A 1 109 ? -12.230 -4.174 1.696 1.00 97.12 109 GLU A C 1
ATOM 852 O O . GLU A 1 109 ? -12.970 -3.958 2.657 1.00 97.12 109 GLU A O 1
ATOM 857 N N . GLN A 1 110 ? -11.515 -5.303 1.602 1.00 96.94 110 GLN A N 1
ATOM 858 C CA . GLN A 1 110 ? -11.640 -6.432 2.531 1.00 96.94 110 GLN A CA 1
ATOM 859 C C . GLN A 1 110 ? -10.395 -6.656 3.393 1.00 96.94 110 GLN A C 1
ATOM 861 O O . GLN A 1 110 ? -10.525 -7.073 4.549 1.00 96.94 110 GLN A O 1
ATOM 866 N N . ALA A 1 111 ? -9.195 -6.382 2.875 1.00 97.75 111 ALA A N 1
ATOM 867 C CA . ALA A 1 111 ? -7.943 -6.712 3.549 1.00 97.75 111 ALA A CA 1
ATOM 868 C C . ALA A 1 111 ? -6.821 -5.702 3.275 1.00 97.75 111 ALA A C 1
ATOM 870 O O . ALA A 1 111 ? -6.773 -5.041 2.241 1.00 97.75 111 ALA A O 1
ATOM 871 N N . LEU A 1 112 ? -5.879 -5.631 4.217 1.00 98.12 112 LEU A N 1
ATOM 872 C CA . LEU A 1 112 ? -4.548 -5.071 4.004 1.00 98.12 112 LEU A CA 1
ATOM 873 C C . LEU A 1 112 ? -3.569 -6.232 3.824 1.00 98.12 112 LEU A C 1
ATOM 875 O O . LEU A 1 112 ? -3.347 -7.008 4.759 1.00 98.12 112 LEU A O 1
ATOM 879 N N . ARG A 1 113 ? -2.958 -6.326 2.645 1.00 97.62 113 ARG A N 1
ATOM 880 C CA . ARG A 1 113 ? -1.920 -7.309 2.333 1.00 97.62 113 ARG A CA 1
ATOM 881 C C . ARG A 1 113 ? -0.575 -6.632 2.258 1.00 97.62 113 ARG A C 1
ATOM 883 O O . ARG A 1 113 ? -0.416 -5.586 1.642 1.00 97.62 113 ARG A O 1
ATOM 890 N N . TYR A 1 114 ? 0.397 -7.239 2.917 1.00 96.69 114 TYR A N 1
ATOM 891 C CA . TYR A 1 114 ? 1.748 -6.717 2.975 1.00 96.69 114 TYR A CA 1
ATOM 892 C C . TYR A 1 114 ? 2.729 -7.795 2.541 1.00 96.69 114 TYR A C 1
ATOM 894 O O . TYR A 1 114 ? 2.904 -8.805 3.232 1.00 96.69 114 TYR A O 1
ATOM 902 N N . GLN A 1 115 ? 3.349 -7.577 1.390 1.00 95.56 115 GLN A N 1
ATOM 903 C CA . GLN A 1 115 ? 4.382 -8.431 0.841 1.00 95.56 115 GLN A CA 1
ATOM 904 C C . GLN A 1 115 ? 5.750 -7.921 1.269 1.00 95.56 115 GLN A C 1
ATOM 906 O O . GLN A 1 115 ? 6.074 -6.751 1.099 1.00 95.56 115 GLN A O 1
ATOM 911 N N . ARG A 1 116 ? 6.582 -8.821 1.791 1.00 94.25 116 ARG A N 1
ATOM 912 C CA . ARG A 1 116 ? 7.986 -8.533 2.069 1.00 94.25 116 ARG A CA 1
ATOM 913 C C . ARG A 1 116 ? 8.831 -9.777 1.873 1.00 94.25 116 ARG A C 1
ATOM 915 O O . ARG A 1 116 ? 8.572 -10.799 2.510 1.00 94.25 116 ARG A O 1
ATOM 922 N N . GLN A 1 117 ? 9.860 -9.687 1.030 1.00 88.19 117 GLN A N 1
ATOM 923 C CA . GLN A 1 117 ? 10.785 -10.802 0.760 1.00 88.19 117 GLN A CA 1
ATOM 924 C C . GLN A 1 117 ? 10.053 -12.098 0.344 1.00 88.19 117 GLN A C 1
ATOM 926 O O . GLN A 1 117 ? 10.334 -13.180 0.868 1.00 88.19 117 GLN A O 1
ATOM 931 N N . GLY A 1 118 ? 9.060 -11.976 -0.545 1.00 85.88 118 GLY A N 1
ATOM 932 C CA . GLY A 1 118 ? 8.256 -13.101 -1.045 1.00 85.88 118 GLY A CA 1
ATOM 933 C C . GLY A 1 118 ? 7.302 -13.722 -0.018 1.00 85.88 118 GLY A C 1
ATOM 934 O O . GLY A 1 118 ? 6.795 -14.822 -0.224 1.00 85.88 118 GLY A O 1
ATOM 935 N N . ARG A 1 119 ? 7.081 -13.066 1.128 1.00 92.38 119 ARG A N 1
ATOM 936 C CA . ARG A 1 119 ? 6.084 -13.480 2.120 1.00 92.38 119 ARG A CA 1
ATOM 937 C C . ARG A 1 119 ? 4.962 -12.465 2.172 1.00 92.38 119 ARG A C 1
ATOM 939 O O . ARG A 1 119 ? 5.218 -11.292 2.427 1.00 92.38 119 ARG A O 1
ATOM 946 N N . ILE A 1 120 ? 3.737 -12.947 2.019 1.00 95.00 120 ILE A N 1
ATOM 947 C CA . ILE A 1 120 ? 2.528 -12.136 2.124 1.00 95.00 120 ILE A CA 1
ATOM 948 C C . ILE A 1 120 ? 1.953 -12.303 3.530 1.00 95.00 120 ILE A C 1
ATOM 950 O O . ILE A 1 120 ? 1.724 -13.417 4.004 1.00 95.00 120 ILE A O 1
ATOM 954 N N . THR A 1 121 ? 1.743 -11.181 4.211 1.00 95.00 121 THR A N 1
ATOM 955 C CA . THR A 1 121 ? 0.952 -11.111 5.440 1.00 95.00 121 THR A CA 1
ATOM 956 C C . THR A 1 121 ? -0.404 -10.526 5.093 1.00 95.00 121 THR A C 1
ATOM 958 O O . THR A 1 121 ? -0.482 -9.380 4.661 1.00 95.00 121 THR A O 1
ATOM 961 N N . ASP A 1 122 ? -1.454 -11.312 5.296 1.00 95.69 122 ASP A N 1
ATOM 962 C CA . ASP A 1 122 ? -2.833 -10.924 5.022 1.00 95.69 122 ASP A CA 1
ATOM 963 C C . ASP A 1 122 ? -3.540 -10.517 6.318 1.00 95.69 122 ASP A C 1
ATOM 965 O O . ASP A 1 122 ? -3.563 -11.277 7.293 1.00 95.69 122 ASP A O 1
ATOM 969 N N . VAL A 1 123 ? -4.091 -9.304 6.345 1.00 97.25 123 VAL A N 1
ATOM 970 C CA . VAL A 1 123 ? -4.822 -8.756 7.489 1.00 97.25 123 VAL A CA 1
ATOM 971 C C . VAL A 1 123 ? -6.229 -8.369 7.041 1.00 97.25 123 VAL A C 1
ATOM 973 O O . VAL A 1 123 ? -6.432 -7.254 6.553 1.00 97.25 123 VAL A O 1
ATOM 976 N N . PRO A 1 124 ? -7.229 -9.243 7.258 1.00 96.75 124 PRO A N 1
ATOM 977 C CA . PRO A 1 124 ? -8.618 -8.900 6.989 1.00 96.75 124 PRO A CA 1
ATOM 978 C C . PRO A 1 124 ? -9.052 -7.697 7.835 1.00 96.75 124 PRO A C 1
ATOM 980 O O . PRO A 1 124 ? -8.867 -7.679 9.060 1.00 96.75 124 PRO A O 1
ATOM 983 N N . LEU A 1 125 ? -9.662 -6.693 7.204 1.00 97.56 125 LEU A N 1
ATOM 984 C CA . LEU A 1 125 ? -10.046 -5.436 7.855 1.00 97.56 125 LEU A CA 1
ATOM 985 C C . LEU A 1 125 ? -11.092 -5.655 8.955 1.00 97.56 125 LEU A C 1
ATOM 987 O O . LEU A 1 125 ? -11.051 -5.007 10.005 1.00 97.56 125 LEU A O 1
ATOM 991 N N . GLU A 1 126 ? -11.971 -6.644 8.790 1.00 96.00 126 GLU A N 1
ATOM 992 C CA . GLU A 1 126 ? -12.938 -7.051 9.816 1.00 96.00 126 GLU A CA 1
ATOM 993 C C . GLU A 1 126 ? -12.275 -7.540 11.117 1.00 96.00 126 GLU A C 1
ATOM 995 O O . GLU A 1 126 ? -12.890 -7.484 12.186 1.00 96.00 126 GLU A O 1
ATOM 1000 N N . LYS A 1 127 ? -11.009 -7.966 11.065 1.00 96.88 127 LYS A N 1
ATOM 1001 C CA . LYS A 1 127 ? -10.237 -8.450 12.218 1.00 96.88 127 LYS A CA 1
ATOM 1002 C C . LYS A 1 127 ? -9.306 -7.396 12.810 1.00 96.88 127 LYS A C 1
ATOM 1004 O O . LYS A 1 127 ? -8.708 -7.609 13.868 1.00 96.88 127 LYS A O 1
ATOM 1009 N N . VAL A 1 128 ? -9.204 -6.231 12.173 1.00 97.69 128 VAL A N 1
ATOM 1010 C CA . VAL A 1 128 ? -8.461 -5.094 12.714 1.00 97.69 128 VAL A CA 1
ATOM 1011 C C . VAL A 1 128 ? -9.214 -4.533 13.918 1.00 97.69 128 VAL A C 1
ATOM 1013 O O . VAL A 1 128 ? -10.403 -4.202 13.861 1.00 97.69 128 VAL A O 1
ATOM 1016 N N . ASN A 1 129 ? -8.498 -4.430 15.032 1.00 96.25 129 ASN A N 1
ATOM 1017 C CA . ASN A 1 129 ? -9.005 -3.920 16.302 1.00 96.25 129 ASN A CA 1
ATOM 1018 C C . ASN A 1 129 ? -8.737 -2.424 16.448 1.00 96.25 129 ASN A C 1
ATOM 1020 O O . ASN A 1 129 ? -9.539 -1.698 17.035 1.00 96.25 129 ASN A O 1
ATOM 1024 N N . LYS A 1 130 ? -7.578 -1.971 15.962 1.00 96.75 130 LYS A N 1
ATOM 1025 C CA . LYS A 1 130 ? -7.133 -0.589 16.111 1.00 96.75 130 LYS A CA 1
ATOM 1026 C C . LYS A 1 130 ? -6.107 -0.228 15.048 1.00 96.75 130 LYS A C 1
ATOM 1028 O O . LYS A 1 130 ? -5.161 -0.979 14.832 1.00 96.75 130 LYS A O 1
ATOM 1033 N N . ILE A 1 131 ? -6.249 0.969 14.495 1.00 97.94 131 ILE A N 1
ATOM 1034 C CA . ILE A 1 131 ? -5.232 1.635 13.683 1.00 97.94 131 ILE A CA 1
ATOM 1035 C C . ILE A 1 131 ? -4.687 2.808 14.502 1.00 97.94 131 ILE A C 1
ATOM 1037 O O . ILE A 1 131 ? -5.443 3.520 15.171 1.00 97.94 131 ILE A O 1
ATOM 1041 N N . LYS A 1 132 ? -3.365 2.970 14.527 1.00 97.81 132 LYS A N 1
ATOM 1042 C CA . LYS A 1 132 ? -2.693 4.149 15.082 1.00 97.81 132 LYS A CA 1
ATOM 1043 C C . LYS A 1 132 ? -1.802 4.744 14.009 1.00 97.81 132 LYS A C 1
ATOM 1045 O O . LYS A 1 132 ? -1.145 4.003 13.289 1.00 97.81 132 LYS A O 1
ATOM 1050 N N . HIS A 1 133 ? -1.716 6.060 13.998 1.00 97.88 133 HIS A N 1
ATOM 1051 C CA . HIS A 1 133 ? -0.844 6.818 13.118 1.00 97.88 133 HIS A CA 1
ATOM 1052 C C . HIS A 1 133 ? -0.068 7.834 13.948 1.00 97.88 133 HIS A C 1
ATOM 1054 O O . HIS A 1 133 ? -0.580 8.360 14.941 1.00 97.88 133 HIS A O 1
ATOM 1060 N N . HIS A 1 134 ? 1.198 7.997 13.599 1.00 97.62 134 HIS A N 1
ATOM 1061 C CA . HIS A 1 134 ? 2.074 9.035 14.114 1.00 97.62 134 HIS A CA 1
ATOM 1062 C C . HIS A 1 134 ? 3.178 9.278 13.096 1.00 97.62 134 HIS A C 1
ATOM 1064 O O . HIS A 1 134 ? 3.537 8.382 12.334 1.00 97.62 134 HIS A O 1
ATOM 1070 N N . GLU A 1 135 ? 3.736 10.473 13.139 1.00 97.69 135 GLU A N 1
ATOM 1071 C CA . GLU A 1 135 ? 4.868 10.861 12.314 1.00 97.69 135 GLU A CA 1
ATOM 1072 C C . GLU A 1 135 ? 6.173 10.651 13.084 1.00 97.69 135 GLU A C 1
ATOM 1074 O O . GLU A 1 135 ? 6.227 10.761 14.319 1.00 97.69 135 GLU A O 1
ATOM 1079 N N . ARG A 1 136 ? 7.242 10.368 12.347 1.00 96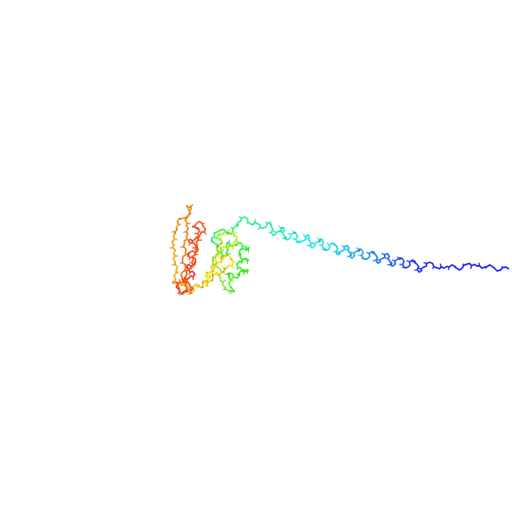.69 136 ARG A N 1
ATOM 1080 C CA . ARG A 1 136 ? 8.616 10.488 12.835 1.00 96.69 136 ARG A CA 1
ATOM 1081 C C . ARG A 1 136 ? 9.480 11.156 11.776 1.00 96.69 136 ARG A C 1
ATOM 1083 O O . ARG A 1 136 ? 9.158 11.096 10.600 1.00 96.69 136 ARG A O 1
ATOM 1090 N N . GLU A 1 137 ? 10.605 11.713 12.196 1.00 96.00 137 GLU A N 1
ATOM 1091 C CA . GLU A 1 137 ? 11.634 12.188 11.273 1.00 96.00 137 GLU A CA 1
ATOM 1092 C C . GLU A 1 137 ? 12.671 11.078 11.038 1.00 96.00 137 GLU A C 1
ATOM 1094 O O . GLU A 1 137 ? 13.125 10.438 11.994 1.00 96.00 137 GLU A O 1
ATOM 1099 N N . ASP A 1 138 ? 13.033 10.840 9.780 1.00 92.62 138 ASP A N 1
ATOM 1100 C CA . ASP A 1 138 ? 14.064 9.890 9.354 1.00 92.62 138 ASP A CA 1
ATOM 1101 C C . ASP A 1 138 ? 14.889 10.549 8.241 1.00 92.62 138 ASP A C 1
ATOM 1103 O O . ASP A 1 138 ? 14.348 10.956 7.223 1.00 92.62 138 ASP A O 1
ATOM 1107 N N . TRP A 1 139 ? 16.192 10.744 8.461 1.00 91.31 139 TRP A N 1
ATOM 1108 C CA . TRP A 1 139 ? 17.104 11.415 7.512 1.00 91.31 139 TRP A CA 1
ATOM 1109 C C . TRP A 1 139 ? 16.658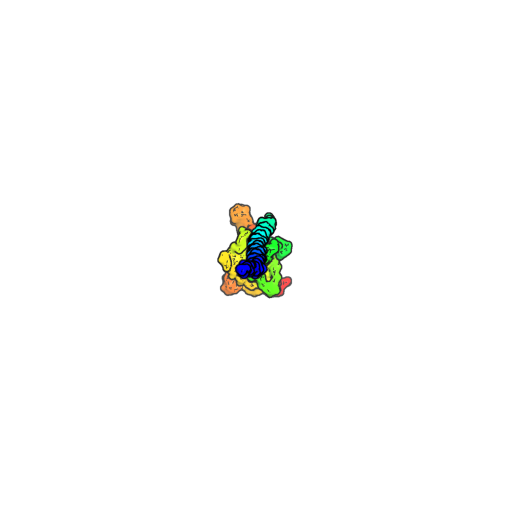 12.796 6.988 1.00 91.31 139 TRP A C 1
ATOM 1111 O O . TRP A 1 139 ? 17.094 13.226 5.922 1.00 91.31 139 TRP A O 1
ATOM 1121 N N . GLY A 1 140 ? 15.873 13.538 7.775 1.00 93.50 140 GLY A N 1
ATOM 1122 C CA . GLY A 1 140 ? 15.347 14.854 7.393 1.00 93.50 140 GLY A CA 1
ATOM 1123 C C . GLY A 1 140 ? 14.043 14.796 6.595 1.00 93.50 140 GLY A C 1
ATOM 1124 O O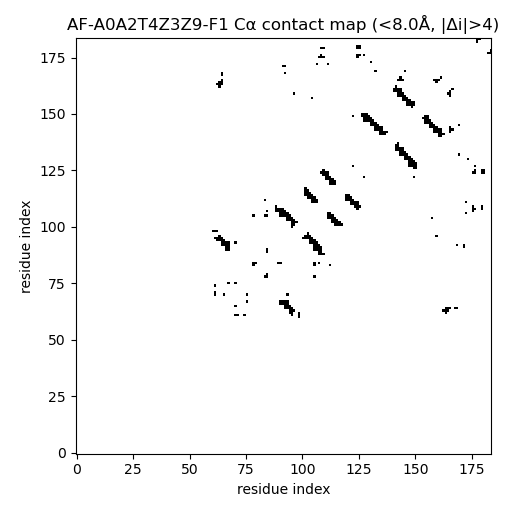 . GLY A 1 140 ? 13.561 15.837 6.154 1.00 93.50 140 GLY A O 1
ATOM 1125 N N . GLU A 1 141 ? 13.468 13.606 6.436 1.00 94.88 141 GLU A N 1
ATOM 1126 C CA . GLU A 1 141 ? 12.156 13.382 5.842 1.00 94.88 141 GLU A CA 1
ATOM 1127 C C . GLU A 1 141 ? 11.146 12.987 6.921 1.00 94.88 141 GLU A C 1
ATOM 1129 O O . GLU A 1 141 ? 11.489 12.377 7.940 1.00 94.88 141 GLU A O 1
ATOM 1134 N N . ILE A 1 142 ? 9.886 13.357 6.708 1.00 96.81 142 ILE A N 1
ATOM 1135 C CA . ILE A 1 142 ? 8.784 12.949 7.576 1.00 96.81 142 ILE A CA 1
ATOM 1136 C C . ILE A 1 142 ? 8.290 11.590 7.088 1.00 96.81 142 ILE A C 1
ATOM 1138 O O . ILE A 1 142 ? 8.043 11.392 5.902 1.00 96.81 142 ILE A O 1
ATOM 1142 N N . VAL A 1 143 ? 8.160 10.649 8.018 1.00 97.44 143 VAL A N 1
ATOM 1143 C CA . VAL A 1 143 ? 7.692 9.287 7.765 1.00 97.44 143 VAL A CA 1
ATOM 1144 C C . VAL A 1 143 ? 6.401 9.057 8.533 1.00 97.44 143 VAL A C 1
ATOM 1146 O O . VAL A 1 143 ? 6.373 9.132 9.768 1.00 97.44 143 VAL A O 1
ATOM 1149 N N . ASP A 1 144 ? 5.351 8.706 7.805 1.00 98.06 144 ASP A N 1
ATOM 1150 C CA . ASP A 1 144 ? 4.083 8.258 8.354 1.00 98.06 144 ASP A CA 1
ATOM 1151 C C . ASP A 1 144 ? 4.214 6.816 8.848 1.00 98.06 144 ASP A C 1
ATOM 1153 O O . ASP A 1 144 ? 4.415 5.877 8.075 1.00 98.06 144 ASP A O 1
ATOM 1157 N N . VAL A 1 145 ? 4.076 6.617 10.161 1.00 98.06 145 VAL A N 1
ATOM 1158 C CA . VAL A 1 145 ? 4.140 5.295 10.791 1.00 98.06 145 VAL A CA 1
ATOM 1159 C C . VAL A 1 145 ? 2.738 4.839 11.177 1.00 98.06 145 VAL A C 1
ATOM 1161 O O . VAL A 1 145 ? 2.142 5.297 12.162 1.00 98.06 145 VAL A O 1
ATOM 1164 N N . ILE A 1 146 ? 2.232 3.862 10.429 1.00 98.44 146 ILE A N 1
ATOM 1165 C CA . ILE A 1 146 ? 0.895 3.296 10.590 1.00 98.44 146 ILE A CA 1
ATOM 1166 C C . ILE A 1 146 ? 1.017 1.940 11.289 1.00 98.44 146 ILE A C 1
ATOM 1168 O O . ILE A 1 146 ? 1.641 1.008 10.784 1.00 98.44 146 ILE A O 1
ATOM 1172 N N . LEU A 1 147 ? 0.423 1.818 12.476 1.00 98.06 147 LEU A N 1
ATOM 1173 C CA . LEU A 1 147 ? 0.397 0.588 13.267 1.00 98.06 147 LEU A CA 1
ATOM 1174 C C . LEU A 1 147 ? -1.009 -0.016 13.251 1.00 98.06 147 LEU A C 1
ATOM 1176 O O . LEU A 1 147 ? -1.945 0.560 13.811 1.00 98.06 147 LEU A O 1
ATOM 1180 N N . ILE A 1 148 ? -1.132 -1.210 12.679 1.00 98.25 148 ILE A N 1
ATOM 1181 C CA . ILE A 1 148 ? -2.377 -1.967 12.564 1.00 98.25 148 ILE A CA 1
ATOM 1182 C C . ILE A 1 148 ? -2.348 -3.094 13.592 1.00 98.25 148 ILE A C 1
ATOM 1184 O O . ILE A 1 148 ? -1.518 -3.995 13.503 1.00 98.25 148 ILE A O 1
ATOM 1188 N N . GLN A 1 149 ? -3.239 -3.053 14.580 1.00 97.62 149 GLN A N 1
ATOM 1189 C CA . GLN A 1 149 ? -3.413 -4.126 15.562 1.00 97.62 149 GLN A CA 1
ATOM 1190 C C . GLN A 1 149 ? -4.573 -5.030 15.141 1.00 97.62 149 GLN A C 1
ATOM 1192 O O . GLN A 1 149 ? -5.698 -4.551 14.986 1.00 97.62 149 GLN A O 1
ATOM 1197 N N . TYR A 1 150 ? -4.317 -6.327 15.003 1.00 96.25 150 TYR A N 1
ATOM 1198 C CA . TYR A 1 150 ? -5.267 -7.336 14.521 1.00 96.25 150 TYR A CA 1
ATOM 1199 C C . TYR A 1 150 ? -5.170 -8.627 15.356 1.00 96.25 150 TYR A C 1
ATOM 1201 O O . TYR A 1 150 ? -4.420 -8.665 16.334 1.00 96.25 150 TYR A O 1
ATOM 1209 N N . ASP A 1 151 ? -6.022 -9.613 15.058 1.00 88.06 151 ASP A N 1
ATOM 1210 C CA . ASP A 1 151 ? -6.098 -10.970 15.638 1.00 88.06 151 ASP A CA 1
ATOM 1211 C C . ASP A 1 151 ? -5.179 -11.278 16.833 1.00 88.06 151 ASP A C 1
ATOM 1213 O O . ASP A 1 151 ? -3.967 -11.449 16.715 1.00 88.06 151 ASP A O 1
ATOM 1217 N N . GLY A 1 152 ? -5.771 -11.395 18.026 1.00 84.25 152 GLY A N 1
ATOM 1218 C CA . GLY A 1 152 ? -5.050 -11.852 19.219 1.00 84.25 152 GLY A CA 1
ATOM 1219 C C . GLY A 1 152 ? -3.947 -10.910 19.723 1.00 84.25 152 GLY A C 1
ATOM 1220 O O . GLY A 1 152 ? -3.149 -11.319 20.562 1.00 84.25 152 GLY A O 1
ATOM 1221 N N . GLY A 1 153 ? -3.900 -9.661 19.245 1.00 88.56 153 GLY A N 1
ATOM 1222 C CA . GLY A 1 153 ? -2.900 -8.666 19.649 1.00 88.56 153 GLY A CA 1
ATOM 1223 C C . GLY A 1 153 ? -1.668 -8.615 18.745 1.00 88.56 153 GLY A C 1
ATOM 1224 O O . GLY A 1 153 ? -0.683 -7.970 19.108 1.00 88.56 153 GLY A O 1
ATOM 1225 N N . GLN A 1 154 ? -1.714 -9.269 17.582 1.00 94.69 154 GLN A N 1
ATOM 1226 C CA . GLN A 1 154 ? -0.708 -9.108 16.538 1.00 94.69 154 GLN A CA 1
ATOM 1227 C C . GLN A 1 154 ? -0.684 -7.663 16.026 1.00 94.69 154 GLN A C 1
ATOM 1229 O O . GLN A 1 154 ? -1.676 -6.932 16.104 1.00 94.69 154 GLN A O 1
ATOM 1234 N N . GLN A 1 155 ? 0.476 -7.235 15.526 1.00 95.69 155 GLN A N 1
ATOM 1235 C CA . GLN A 1 155 ? 0.666 -5.882 15.023 1.00 95.69 155 GLN A CA 1
ATOM 1236 C C . GLN A 1 155 ? 1.452 -5.894 13.713 1.00 95.69 155 GLN A C 1
ATOM 1238 O O . GLN A 1 155 ? 2.505 -6.521 13.621 1.00 95.69 155 GLN A O 1
ATOM 1243 N N . MET A 1 156 ? 0.946 -5.162 12.725 1.00 96.31 156 MET A N 1
ATOM 1244 C CA . MET A 1 156 ? 1.623 -4.835 11.475 1.00 96.31 156 MET A CA 1
ATOM 1245 C C . MET A 1 156 ? 2.017 -3.359 11.511 1.00 96.31 156 MET A C 1
ATOM 1247 O O . MET A 1 156 ? 1.311 -2.532 12.093 1.00 96.31 156 MET A O 1
ATOM 1251 N N . LYS A 1 157 ? 3.170 -3.042 10.926 1.00 96.62 157 LYS A N 1
ATOM 1252 C CA . LYS A 1 157 ? 3.663 -1.677 10.769 1.00 96.62 157 LYS A CA 1
ATOM 1253 C C . LYS A 1 157 ? 3.881 -1.412 9.288 1.00 96.62 157 LYS A C 1
ATOM 1255 O O . LYS A 1 157 ? 4.591 -2.186 8.655 1.00 96.62 157 LYS A O 1
ATOM 1260 N N . VAL A 1 158 ? 3.324 -0.312 8.801 1.00 97.19 158 VAL A N 1
ATOM 1261 C CA . VAL A 1 158 ? 3.587 0.239 7.471 1.00 97.19 158 VAL A CA 1
ATOM 1262 C C . VAL A 1 158 ? 4.240 1.606 7.672 1.00 97.19 158 VAL A C 1
ATOM 1264 O O . VAL A 1 158 ? 3.798 2.379 8.524 1.00 97.19 158 VAL A O 1
ATOM 1267 N N . GLU A 1 159 ? 5.335 1.855 6.959 1.00 97.00 159 GLU A N 1
ATOM 1268 C CA . GLU A 1 159 ? 6.069 3.124 6.973 1.00 97.00 159 GLU A CA 1
ATOM 1269 C C . GLU A 1 159 ? 6.117 3.649 5.543 1.00 97.00 159 GLU A C 1
ATOM 1271 O O . GLU A 1 159 ? 6.536 2.915 4.647 1.00 97.00 159 GLU A O 1
ATOM 1276 N N . ILE A 1 160 ? 5.666 4.883 5.352 1.00 97.25 160 ILE A N 1
ATOM 1277 C CA . ILE A 1 160 ? 5.578 5.553 4.050 1.00 97.25 160 ILE A CA 1
ATOM 1278 C C . ILE A 1 160 ? 6.123 6.964 4.248 1.00 97.25 160 ILE A C 1
ATOM 1280 O O . ILE A 1 160 ? 5.821 7.578 5.277 1.00 97.25 160 ILE A O 1
ATOM 1284 N N . LEU A 1 161 ? 6.940 7.473 3.326 1.00 96.00 161 LEU A N 1
ATOM 1285 C CA . LEU A 1 161 ? 7.345 8.875 3.403 1.00 96.00 161 LEU A CA 1
ATOM 1286 C C . LEU A 1 161 ? 6.108 9.774 3.246 1.00 96.00 161 LEU A C 1
ATOM 1288 O O . LEU A 1 161 ? 5.178 9.460 2.503 1.00 96.00 161 LEU A O 1
ATOM 1292 N N . GLU A 1 162 ? 6.080 10.913 3.933 1.00 94.69 162 GLU A N 1
ATOM 1293 C CA . GLU A 1 162 ? 4.982 11.879 3.785 1.00 94.69 162 GLU A CA 1
ATOM 1294 C C . GLU A 1 162 ? 4.864 12.333 2.318 1.00 94.69 162 GLU A C 1
ATOM 1296 O O . GLU A 1 162 ? 3.762 12.423 1.771 1.00 94.69 162 GLU A O 1
ATOM 1301 N N . SER A 1 163 ? 6.010 12.534 1.657 1.00 94.12 163 SER A N 1
ATOM 1302 C CA . SER A 1 163 ? 6.128 12.870 0.232 1.00 94.12 163 SER 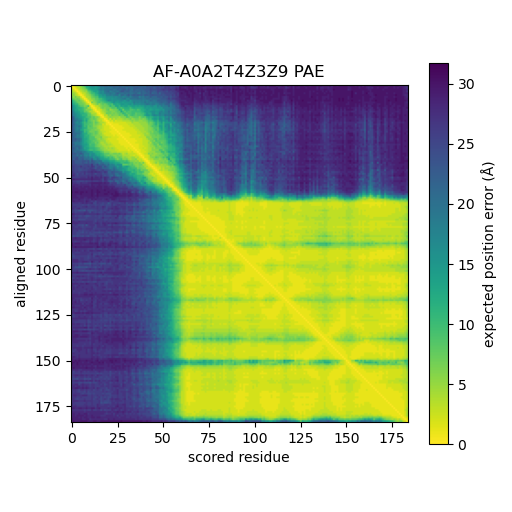A CA 1
ATOM 1303 C C . SER A 1 163 ? 5.582 11.788 -0.705 1.00 94.12 163 SER A C 1
ATOM 1305 O O . SER A 1 163 ? 5.208 12.105 -1.830 1.00 94.12 163 SER A O 1
ATOM 1307 N N . GLU A 1 164 ? 5.485 10.549 -0.226 1.00 96.25 164 GLU A N 1
ATOM 1308 C CA . GLU A 1 164 ? 4.975 9.379 -0.948 1.00 96.25 164 GLU A CA 1
ATOM 1309 C C . GLU A 1 164 ? 3.498 9.099 -0.637 1.00 96.25 164 GLU A C 1
ATOM 1311 O O . GLU A 1 164 ? 2.935 8.108 -1.094 1.00 96.25 164 GLU A O 1
ATOM 1316 N N . GLY A 1 165 ? 2.829 9.970 0.124 1.00 96.75 165 GLY A N 1
ATOM 1317 C CA . GLY A 1 165 ? 1.390 9.871 0.362 1.00 96.75 165 GLY A CA 1
ATOM 1318 C C . GLY A 1 165 ? 1.002 9.004 1.559 1.00 96.75 165 GLY A C 1
ATOM 1319 O O . GLY A 1 165 ? -0.115 8.479 1.599 1.00 96.75 165 GLY A O 1
ATOM 1320 N N . GLY A 1 166 ? 1.863 8.879 2.572 1.00 96.88 166 GLY A N 1
ATOM 1321 C CA . GLY A 1 166 ? 1.554 8.112 3.783 1.00 96.88 166 GLY A CA 1
ATOM 1322 C C . GLY A 1 166 ? 0.260 8.544 4.492 1.00 96.88 166 GLY A C 1
ATOM 1323 O O . GLY A 1 166 ? -0.546 7.696 4.893 1.00 96.88 166 GLY A O 1
ATOM 1324 N N . VAL A 1 167 ? -0.022 9.850 4.549 1.00 96.81 167 VAL A N 1
ATOM 1325 C CA . VAL A 1 167 ? -1.304 10.396 5.037 1.00 96.81 167 VAL A CA 1
ATOM 1326 C C . VAL A 1 167 ? -2.494 9.897 4.206 1.00 96.81 167 VAL A C 1
ATOM 1328 O O . VAL A 1 167 ? -3.535 9.535 4.769 1.00 96.81 167 VAL A O 1
ATOM 1331 N N . THR A 1 168 ? -2.353 9.848 2.878 1.00 97.56 168 THR A N 1
ATOM 1332 C CA . THR A 1 168 ? -3.388 9.353 1.956 1.00 97.56 168 THR A CA 1
ATOM 1333 C C . THR A 1 168 ? -3.660 7.873 2.203 1.00 97.56 168 THR A C 1
ATOM 1335 O O . THR A 1 168 ? -4.817 7.495 2.410 1.00 97.56 168 THR A O 1
ATOM 1338 N N . PHE A 1 169 ? -2.611 7.051 2.296 1.00 98.44 169 PHE A N 1
ATOM 1339 C CA . PHE A 1 169 ? -2.743 5.626 2.599 1.00 98.44 169 PHE A CA 1
ATOM 1340 C C . PHE A 1 169 ? -3.418 5.392 3.952 1.00 98.44 169 PHE A C 1
ATOM 1342 O O . PHE A 1 169 ? -4.361 4.606 4.059 1.00 98.44 169 PHE A O 1
ATOM 1349 N N . HIS A 1 170 ? -2.988 6.111 4.996 1.00 98.38 170 HIS A N 1
ATOM 1350 C CA . HIS A 1 170 ? -3.596 6.015 6.324 1.00 98.38 170 HIS A CA 1
ATOM 1351 C C . HIS A 1 170 ? -5.092 6.350 6.293 1.00 98.38 170 HIS A C 1
ATOM 1353 O O . HIS A 1 170 ? -5.897 5.665 6.940 1.00 98.38 170 HIS A O 1
ATOM 1359 N N . LYS A 1 171 ? -5.477 7.382 5.536 1.00 98.12 171 LYS A N 1
ATOM 1360 C CA . LYS A 1 171 ? -6.877 7.766 5.368 1.00 98.12 171 LYS A CA 1
ATOM 1361 C C . LYS A 1 171 ? -7.679 6.675 4.656 1.00 98.12 171 LYS A C 1
ATOM 1363 O O . LYS A 1 171 ? -8.710 6.272 5.190 1.00 98.12 171 LYS A O 1
ATOM 1368 N N . MET A 1 172 ? -7.197 6.172 3.519 1.00 98.31 172 MET A N 1
ATOM 1369 C CA . MET A 1 172 ? -7.858 5.099 2.763 1.00 98.31 172 MET A CA 1
ATOM 1370 C C . MET A 1 172 ? -8.018 3.831 3.609 1.00 98.31 172 MET A C 1
ATOM 1372 O O . MET A 1 172 ? -9.119 3.293 3.704 1.00 98.31 172 MET A O 1
ATOM 1376 N N . LEU A 1 173 ? -6.961 3.412 4.312 1.00 98.50 173 LEU A N 1
ATOM 1377 C CA . LEU A 1 173 ? -6.994 2.265 5.222 1.00 98.50 173 LEU A CA 1
ATOM 1378 C C . LEU A 1 173 ? -8.020 2.458 6.344 1.00 98.50 173 LEU A C 1
ATOM 1380 O O . LEU A 1 173 ? -8.762 1.538 6.681 1.00 98.50 173 LEU A O 1
ATOM 1384 N N . THR A 1 174 ? -8.067 3.650 6.939 1.00 98.19 174 THR A N 1
ATOM 1385 C CA . THR A 1 174 ? -9.011 3.957 8.021 1.00 98.19 174 THR A CA 1
ATOM 1386 C C . THR A 1 174 ? -10.454 3.961 7.530 1.00 98.19 174 THR A C 1
ATOM 1388 O O . THR A 1 174 ? -11.335 3.470 8.239 1.00 98.19 174 THR A O 1
ATOM 1391 N N . ASP A 1 175 ? -10.707 4.519 6.349 1.00 97.94 175 ASP A N 1
ATOM 1392 C CA . ASP A 1 175 ? -12.043 4.587 5.762 1.00 97.94 175 ASP A CA 1
ATOM 1393 C C . ASP A 1 175 ? -12.525 3.175 5.363 1.00 97.94 175 ASP A C 1
ATOM 1395 O O . ASP A 1 175 ? -13.616 2.773 5.772 1.00 97.94 175 ASP A O 1
ATOM 1399 N N . ALA A 1 176 ? -11.672 2.367 4.720 1.00 97.94 176 ALA A N 1
ATOM 1400 C CA . ALA A 1 176 ? -11.957 0.964 4.401 1.00 97.94 176 ALA A CA 1
ATOM 1401 C C . ALA A 1 176 ? -12.196 0.113 5.663 1.00 97.94 176 ALA A C 1
ATOM 1403 O O . ALA A 1 176 ? -13.150 -0.661 5.741 1.00 97.94 176 ALA A O 1
ATOM 1404 N N . TRP A 1 177 ? -11.380 0.298 6.708 1.00 97.75 177 TRP A N 1
ATOM 1405 C CA . TRP A 1 177 ? -11.561 -0.390 7.989 1.00 97.75 177 TRP A CA 1
ATOM 1406 C C . TRP A 1 177 ? -12.905 -0.064 8.647 1.00 97.75 177 TRP A C 1
ATOM 1408 O O . TRP A 1 177 ? -13.588 -0.960 9.146 1.00 97.75 177 TRP A O 1
ATOM 1418 N N . LYS A 1 178 ? -13.306 1.211 8.651 1.00 97.25 178 LYS A N 1
ATOM 1419 C CA . LYS A 1 178 ? -14.607 1.632 9.187 1.00 97.25 178 LYS A CA 1
ATOM 1420 C C . LYS A 1 178 ? -15.762 1.025 8.399 1.00 97.25 178 LYS A C 1
ATOM 1422 O O . LYS A 1 178 ? -16.718 0.546 9.012 1.00 97.25 178 LYS A O 1
ATOM 1427 N N . GLU A 1 179 ? -15.662 0.994 7.071 1.00 96.25 179 GLU A N 1
ATOM 1428 C CA . GLU A 1 179 ? -16.667 0.364 6.215 1.00 96.25 179 GLU A CA 1
ATOM 1429 C C . GLU A 1 179 ? -16.786 -1.140 6.493 1.00 96.25 179 GLU A C 1
ATOM 1431 O O . GLU A 1 179 ? -17.893 -1.613 6.760 1.00 96.25 179 GLU A O 1
ATOM 1436 N N . ALA A 1 180 ? -15.665 -1.861 6.589 1.00 94.88 180 ALA A N 1
ATOM 1437 C CA . ALA A 1 180 ? -15.638 -3.279 6.959 1.00 94.88 180 ALA A CA 1
ATOM 1438 C C . ALA A 1 180 ? -16.242 -3.555 8.355 1.00 94.88 180 ALA A C 1
ATOM 1440 O O . ALA A 1 180 ? -16.749 -4.644 8.624 1.00 94.88 180 ALA A O 1
ATOM 1441 N N . LYS A 1 181 ? -16.230 -2.564 9.259 1.00 93.00 181 LYS A N 1
ATOM 1442 C CA . LYS A 1 181 ? -16.875 -2.630 10.586 1.00 93.00 181 LYS A CA 1
ATOM 1443 C C . LYS A 1 181 ? -18.334 -2.158 10.598 1.00 93.00 181 LYS A C 1
ATOM 1445 O O . LYS A 1 181 ? -18.956 -2.182 11.662 1.00 93.00 181 LYS A O 1
ATOM 1450 N N . GLY A 1 182 ? -18.880 -1.711 9.467 1.00 91.19 182 GLY A N 1
ATOM 1451 C CA . GLY A 1 182 ? -20.231 -1.152 9.372 1.00 91.19 182 GLY A CA 1
ATOM 1452 C C . GLY A 1 182 ? -20.389 0.222 10.039 1.00 91.19 182 GLY A C 1
ATOM 1453 O O . GLY A 1 182 ? -21.485 0.571 10.475 1.00 91.19 182 GLY A O 1
ATOM 1454 N N . GLN A 1 183 ? -19.305 0.990 10.158 1.00 84.06 183 GLN A N 1
ATOM 1455 C CA . GLN A 1 183 ? -19.260 2.307 10.797 1.00 84.06 183 GLN A CA 1
ATOM 1456 C C . GLN A 1 183 ? -19.201 3.401 9.715 1.00 84.06 183 GLN A C 1
ATOM 1458 O O . GLN A 1 183 ? -18.115 3.851 9.366 1.00 84.06 183 GLN A O 1
ATOM 1463 N N . LYS A 1 184 ? -20.349 3.799 9.150 1.00 59.59 184 LYS A N 1
ATOM 1464 C CA . LYS A 1 184 ? -20.438 4.935 8.207 1.00 59.59 184 LYS A CA 1
ATOM 1465 C C . LYS A 1 184 ? -20.643 6.262 8.932 1.00 59.59 184 LYS A C 1
ATOM 1467 O O . LYS A 1 184 ? -21.443 6.280 9.894 1.00 59.59 184 LYS A O 1
#

Foldseek 3Di:
DDDDDDDDDDPVVVVVVVVVVVVVVVVVVVVVVVVVVVVVVVVVVVVVVVVVVVVPPPVPQPFFKDAPVRDDPVVVVVCVVLVVDPPPWAWGIKHDQPSPNQWIWTDTLFWIWIHHNNDIDTGGLLFWPDWDWDWDDDPNFIKIWIWTAGDPGDIDIDIGTVVRPSVVVSVSSVVSSCVSVVND

Organism: NCBI:txid1121389

Solvent-accessible surface area (backbone atoms only — not comparable to full-atom values): 10540 Å² total; per-residue (Å²): 135,86,83,83,77,83,81,85,75,78,67,64,70,60,56,54,53,53,52,53,52,53,52,50,52,52,52,52,52,51,52,52,50,52,54,52,50,51,57,51,51,53,55,52,49,53,57,49,54,58,45,54,69,65,67,69,71,63,89,73,66,64,72,31,58,28,42,73,94,65,50,49,73,67,57,51,50,47,38,53,75,72,56,66,53,55,94,91,56,52,74,56,36,40,31,34,79,72,74,70,70,51,38,28,42,35,34,35,59,56,31,44,32,38,36,45,80,93,41,74,48,79,42,48,30,70,50,49,76,47,78,47,77,50,78,45,81,55,99,91,40,54,30,31,39,38,38,41,31,28,72,97,77,42,72,50,77,50,78,32,42,48,94,32,32,24,65,58,52,54,48,52,53,52,52,33,31,30,53,51,67,72,55,127

Secondary structure (DSSP, 8-state):
-------PPP-HHHHHHHHHHHHHHHHHHHHHHHHHHHHHHHHHHHHHHHHHHHH---S----SEE-TTTS-HHHHHHHHHTT-S-TTPPEEEEEESSSSSSEEEEEESSEEEEEETTEEEEEEGGG--EEEEEEEEETTEEEEEEEEEEGGGEEEEEEEEGGGTHHHHHHHHHHHHHHHTT--

Mean predicted aligned error: 13.66 Å

Radius of gyration: 35.17 Å; Cα contacts (8 Å, |Δi|>4): 231; chains: 1; bounding box: 49×78×115 Å